Protein AF-V4BT16-F1 (afdb_monomer_lite)

Secondary structure (DSSP, 8-state):
--EEEEE--S---SEEEEEEEEEEEEEEE--S-EEEEEEEEEEEEEEEEEE--S-EEEEEEEEEEEEEEEEEE--S-EEEEEEEEEEEEEEEEEE--S-EEEEEEEEEEEEEEEEEE--S-B-SEEEEEEEEEEEEEEE--S-B-SEEEEEEEEEEEEEEE--S-BSSEEEEEEEEEEEEEEE----

Organism: Lottia gigantea (NCBI:txid225164)

pLDDT: mean 76.73, std 12.98, range [39.09, 95.25]

Sequence (187 aa):
CRYLYSVLPLPLFSIAVTSIRYCRYLYSVLPLPLFSIAVTSIRYCRYLYSVLPLPLFGIAVTSIQYCRYLYSVLPLPLFGIAVTSIQYCRYLYSVLPLPLFGIAVTSIRHCCYLYSPLPLPLFGIAVTSIRYCRYLYSVLPLPLFGIAVTSIQYCRYLYSVLPLPLFGIAVTSICHCCYFYSVLPLP

Radius of gyration: 16.34 Å; chains: 1; bounding box: 44×27×46 Å

Structure (mmCIF, N/CA/C/O backbone):
data_AF-V4BT16-F1
#
_entry.id   AF-V4BT16-F1
#
loop_
_atom_site.group_PDB
_atom_site.id
_atom_site.type_symbol
_atom_site.label_atom_id
_atom_site.label_alt_id
_atom_site.label_comp_id
_atom_site.label_asym_id
_atom_site.label_entity_id
_atom_site.label_seq_id
_atom_site.pdbx_PDB_ins_code
_atom_site.Cartn_x
_atom_site.Cartn_y
_atom_site.Cartn_z
_atom_site.occupancy
_atom_site.B_iso_or_equiv
_atom_site.auth_seq_id
_atom_site.auth_comp_id
_atom_site.auth_asym_id
_atom_site.auth_atom_id
_atom_site.pdbx_PDB_model_num
ATOM 1 N N . CYS A 1 1 ? -20.579 7.109 11.773 1.00 75.00 1 CYS A N 1
ATOM 2 C CA . CYS A 1 1 ? -20.175 8.024 12.864 1.00 75.00 1 CYS A CA 1
ATOM 3 C C . CYS A 1 1 ? -19.833 9.416 12.332 1.00 75.00 1 CYS A C 1
ATOM 5 O O . CYS A 1 1 ? -19.389 9.545 11.190 1.00 75.00 1 CYS A O 1
ATOM 7 N N . ARG A 1 2 ? -20.058 10.468 13.134 1.00 74.12 2 ARG A N 1
ATOM 8 C CA . ARG A 1 2 ? -19.717 11.851 12.749 1.00 74.12 2 ARG A CA 1
ATOM 9 C C . ARG A 1 2 ? -18.227 12.132 12.967 1.00 74.12 2 ARG A C 1
ATOM 11 O O . ARG A 1 2 ? -17.575 12.583 12.034 1.00 74.12 2 ARG A O 1
ATOM 18 N N . TYR A 1 3 ? -17.698 11.761 14.129 1.00 79.56 3 TYR A N 1
ATOM 19 C CA . TYR A 1 3 ? -16.276 11.816 14.465 1.00 79.56 3 TYR A CA 1
ATOM 20 C C . TYR A 1 3 ? -15.859 10.472 15.062 1.00 79.56 3 TYR A C 1
ATOM 22 O O . TYR A 1 3 ? -16.618 9.892 15.839 1.00 79.56 3 TYR A O 1
ATOM 30 N N . LEU A 1 4 ? -14.697 9.964 14.663 1.00 79.19 4 LEU A N 1
ATOM 31 C CA . LEU A 1 4 ? -14.051 8.807 15.270 1.00 79.19 4 LEU A CA 1
ATOM 32 C C . LEU A 1 4 ? -12.599 9.182 15.534 1.00 79.19 4 LEU A C 1
ATOM 34 O O . LEU A 1 4 ? -11.862 9.489 14.597 1.00 79.19 4 LEU A O 1
ATOM 38 N N . TYR A 1 5 ? -12.230 9.170 16.810 1.00 75.75 5 TYR A N 1
ATOM 39 C CA . TYR A 1 5 ? -10.863 9.345 17.268 1.00 75.75 5 TYR A CA 1
ATOM 40 C C . TYR A 1 5 ? -10.406 8.013 17.848 1.00 75.75 5 TYR A C 1
ATOM 42 O O . TYR A 1 5 ? -10.980 7.539 18.828 1.00 75.75 5 TYR A O 1
ATOM 50 N N . SER A 1 6 ? -9.431 7.378 17.207 1.00 68.25 6 SER A N 1
ATOM 51 C CA . SER A 1 6 ? -8.859 6.123 17.687 1.00 68.25 6 SER A CA 1
ATOM 52 C C . SER A 1 6 ? -7.397 6.340 18.038 1.00 68.25 6 SER A C 1
ATOM 54 O O . SER A 1 6 ? -6.595 6.665 17.158 1.00 68.25 6 SER A O 1
ATOM 56 N N . VAL A 1 7 ? -7.074 6.118 19.310 1.00 61.91 7 VAL A N 1
ATOM 57 C CA . VAL A 1 7 ? -5.708 6.007 19.818 1.00 61.91 7 VAL A CA 1
ATOM 58 C C . VAL A 1 7 ? -5.599 4.661 20.507 1.00 61.91 7 VAL A C 1
ATOM 60 O O . VAL A 1 7 ? -6.408 4.358 21.379 1.00 61.91 7 VAL A O 1
ATOM 63 N N . LEU A 1 8 ? -4.631 3.848 20.091 1.00 59.06 8 LEU A N 1
ATOM 64 C CA . LEU A 1 8 ? -4.374 2.537 20.683 1.00 59.06 8 LEU A CA 1
ATOM 65 C C . LEU A 1 8 ? -3.021 2.595 21.414 1.00 59.06 8 LEU A C 1
ATOM 67 O O . LEU A 1 8 ? -1.981 2.543 20.758 1.00 59.06 8 LEU A O 1
ATOM 71 N N . PRO A 1 9 ? -3.015 2.782 22.746 1.00 51.62 9 PRO A N 1
ATOM 72 C CA . PRO A 1 9 ? -1.818 3.174 23.482 1.00 51.62 9 PRO A CA 1
ATOM 73 C C . PRO A 1 9 ? -1.002 2.004 24.073 1.00 51.62 9 PRO A C 1
ATOM 75 O O . PRO A 1 9 ? -0.194 2.247 24.961 1.00 51.62 9 PRO A O 1
ATOM 78 N N . LEU A 1 10 ? -1.180 0.749 23.635 1.00 50.62 10 LEU A N 1
ATOM 79 C CA . LEU A 1 10 ? -0.445 -0.399 24.200 1.00 50.62 10 LEU A CA 1
ATOM 80 C C . LEU A 1 10 ? 0.407 -1.131 23.150 1.00 50.62 10 LEU A C 1
ATOM 82 O O . LEU A 1 10 ? -0.066 -1.309 22.022 1.00 50.62 10 LEU A O 1
ATOM 86 N N . PRO A 1 11 ? 1.632 -1.583 23.502 1.00 54.78 11 PRO A N 1
ATOM 87 C CA . PRO A 1 11 ? 2.419 -2.432 22.622 1.00 54.78 11 PRO A CA 1
ATOM 88 C C . PRO A 1 11 ? 1.681 -3.767 22.502 1.00 54.78 11 PRO A C 1
ATOM 90 O O . PRO A 1 11 ? 1.440 -4.457 23.492 1.00 54.78 11 PRO A O 1
ATOM 93 N N . LEU A 1 12 ? 1.254 -4.101 21.290 1.00 54.41 12 LEU A N 1
ATOM 94 C CA . LEU A 1 12 ? 0.426 -5.271 21.025 1.00 54.41 12 LEU A CA 1
ATOM 95 C C . LEU A 1 12 ? 1.217 -6.277 20.196 1.00 54.41 12 LEU A C 1
ATOM 97 O O . LEU A 1 12 ? 1.537 -6.014 19.040 1.00 54.41 12 LEU A O 1
ATOM 101 N N . PHE A 1 13 ? 1.453 -7.451 20.776 1.00 59.56 13 PHE A N 1
ATOM 102 C CA . PHE A 1 13 ? 1.783 -8.676 20.047 1.00 59.56 13 PHE A CA 1
ATOM 103 C C . PHE A 1 13 ? 0.473 -9.378 19.682 1.00 59.56 13 PHE A C 1
ATOM 105 O O . PHE A 1 13 ? 0.034 -10.292 20.375 1.00 59.56 13 PHE A O 1
ATOM 112 N N . SER A 1 14 ? -0.248 -8.874 18.678 1.00 63.38 14 SER A N 1
ATOM 113 C CA . SER A 1 14 ? -1.592 -9.391 18.371 1.00 63.38 14 SER A CA 1
ATOM 114 C C . SER A 1 14 ? -2.039 -9.103 16.939 1.00 63.38 14 SER A C 1
ATOM 116 O O . SER A 1 14 ? -1.339 -8.443 16.177 1.00 63.38 14 SER A O 1
ATOM 118 N N . ILE A 1 15 ? -3.222 -9.598 16.572 1.00 70.50 15 ILE A N 1
ATOM 119 C CA . ILE A 1 15 ? -3.900 -9.250 15.324 1.00 70.50 15 ILE A CA 1
ATOM 120 C C . ILE A 1 15 ? -4.989 -8.226 15.646 1.00 70.50 15 ILE A C 1
ATOM 122 O O . ILE A 1 15 ? -5.877 -8.497 16.453 1.00 70.50 15 ILE A O 1
ATOM 126 N N . ALA A 1 16 ? -4.952 -7.070 14.988 1.00 72.00 16 ALA A N 1
ATOM 127 C CA . ALA A 1 16 ? -5.972 -6.037 15.116 1.00 72.00 16 ALA A CA 1
ATOM 128 C C . ALA A 1 16 ? -6.757 -5.908 13.809 1.00 72.00 16 ALA A C 1
ATOM 130 O O . ALA A 1 16 ? -6.182 -5.643 12.755 1.00 72.00 16 ALA A O 1
ATOM 131 N N . VAL A 1 17 ? -8.083 -6.045 13.878 1.00 76.81 17 VAL A N 1
ATOM 132 C CA . VAL A 1 17 ? -8.972 -5.828 12.730 1.00 76.81 17 VAL A CA 1
ATOM 133 C C . VAL A 1 17 ? -9.923 -4.684 13.041 1.00 76.81 17 VAL A C 1
ATOM 135 O O . VAL A 1 17 ? -10.659 -4.716 14.023 1.00 76.81 17 VAL A O 1
ATOM 138 N N . THR A 1 18 ? -9.933 -3.670 12.181 1.00 80.00 18 THR A N 1
ATOM 139 C CA . THR A 1 18 ? -10.852 -2.534 12.272 1.00 80.00 18 THR A CA 1
ATOM 140 C C . THR A 1 18 ? -11.678 -2.433 10.997 1.00 80.00 18 THR A C 1
ATOM 142 O O . THR A 1 18 ? -11.159 -2.503 9.879 1.00 80.00 18 THR A O 1
ATOM 145 N N . SER A 1 19 ? -12.992 -2.282 11.155 1.00 84.62 19 SER A N 1
ATOM 146 C CA . SER A 1 19 ? -13.911 -2.089 10.036 1.00 84.62 19 SER A CA 1
ATOM 147 C C . SER A 1 19 ? -14.800 -0.876 10.274 1.00 84.62 19 SER A C 1
ATOM 149 O O . SER A 1 19 ? -15.427 -0.718 11.321 1.00 84.62 19 SER A O 1
ATOM 151 N N . ILE A 1 20 ? -14.819 0.031 9.301 1.00 84.25 20 ILE A N 1
ATOM 152 C CA . ILE A 1 20 ? -15.515 1.311 9.383 1.00 84.25 20 ILE A CA 1
ATOM 153 C C . ILE A 1 20 ? -16.373 1.465 8.134 1.00 84.25 20 ILE A C 1
ATOM 155 O O . ILE A 1 20 ? -15.884 1.675 7.023 1.00 84.25 20 ILE A O 1
ATOM 159 N N . ARG A 1 21 ? -17.693 1.383 8.308 1.00 86.00 21 ARG A N 1
ATOM 160 C CA . ARG A 1 21 ? -18.631 1.467 7.182 1.00 86.00 21 ARG A CA 1
ATOM 161 C C . ARG A 1 21 ? -18.856 2.908 6.713 1.00 86.00 21 ARG A C 1
ATOM 163 O O . ARG A 1 21 ? -18.792 3.175 5.520 1.00 86.00 21 ARG A O 1
ATOM 170 N N . TYR A 1 22 ? -19.104 3.835 7.638 1.00 86.81 22 TYR A N 1
ATOM 171 C CA . TYR A 1 22 ? -19.339 5.247 7.321 1.00 86.81 22 TYR A CA 1
ATOM 172 C C . TYR A 1 22 ? -18.775 6.155 8.411 1.00 86.81 22 TYR A C 1
ATOM 174 O O . TYR A 1 22 ? -19.263 6.133 9.546 1.00 86.81 22 TYR A O 1
ATOM 182 N N . CYS A 1 23 ? -17.825 7.017 8.056 1.00 83.06 23 CYS A N 1
ATOM 183 C CA . CYS A 1 23 ? -17.309 8.058 8.942 1.00 83.06 23 CYS A CA 1
ATOM 184 C C . CYS A 1 23 ? -17.195 9.404 8.227 1.00 83.06 23 CYS A C 1
ATOM 186 O O . CYS A 1 23 ? -16.753 9.504 7.084 1.00 83.06 23 CYS A O 1
ATOM 188 N N . ARG A 1 24 ? -17.610 10.482 8.896 1.00 82.75 24 ARG A N 1
ATOM 189 C CA . ARG A 1 24 ? -17.444 11.829 8.335 1.00 82.75 24 ARG A CA 1
ATOM 190 C C . ARG A 1 24 ? -16.029 12.347 8.597 1.00 82.75 24 ARG A C 1
ATOM 192 O O . ARG A 1 24 ? -15.393 12.818 7.661 1.00 82.75 24 ARG A O 1
ATOM 199 N N . TYR A 1 25 ? -15.540 12.187 9.821 1.00 84.56 25 TYR A N 1
ATOM 200 C CA . TYR A 1 25 ? -14.174 12.509 10.222 1.00 84.56 25 TYR A CA 1
ATOM 201 C C . TYR A 1 25 ? -13.580 11.324 10.975 1.00 84.56 25 TYR A C 1
ATOM 203 O O . TYR A 1 25 ? -14.150 10.878 11.972 1.00 84.56 25 TYR A O 1
ATOM 211 N N . LEU A 1 26 ? -12.464 10.810 10.477 1.00 82.62 26 LEU A N 1
ATOM 212 C CA . LEU A 1 26 ? -11.693 9.745 11.095 1.00 82.62 26 LEU A CA 1
ATOM 213 C C . LEU A 1 26 ? -10.295 10.284 11.352 1.00 82.62 26 LEU A C 1
ATOM 215 O O . LEU A 1 26 ? -9.607 10.686 10.413 1.00 82.62 26 LEU A O 1
ATOM 219 N N . TYR A 1 27 ? -9.909 10.286 12.619 1.00 81.06 27 TYR A N 1
ATOM 220 C CA . TYR A 1 27 ? -8.559 10.583 13.050 1.00 81.06 27 TYR A CA 1
ATOM 221 C C . TYR A 1 27 ? -7.997 9.345 13.743 1.00 81.06 27 TYR A C 1
ATOM 223 O O . TYR A 1 27 ? -8.513 8.914 14.778 1.00 81.06 27 TYR A O 1
ATOM 231 N N . SER A 1 28 ? -6.975 8.751 13.141 1.00 72.75 28 SER A N 1
ATOM 232 C CA . SER A 1 28 ? -6.308 7.572 13.682 1.00 72.75 28 SER A CA 1
ATOM 233 C C . SER A 1 28 ? -4.850 7.897 13.960 1.00 72.75 28 SER A C 1
ATOM 235 O O . SER A 1 28 ? -4.111 8.233 13.029 1.00 72.75 28 SER A O 1
ATOM 237 N N . VAL A 1 29 ? -4.451 7.762 15.224 1.00 67.00 29 VAL A N 1
ATOM 238 C CA . VAL A 1 29 ? -3.053 7.842 15.656 1.00 67.00 29 VAL A CA 1
ATOM 239 C C . VAL A 1 29 ? -2.698 6.554 16.374 1.00 67.00 29 VAL A C 1
ATOM 241 O O . VAL A 1 29 ? -3.418 6.130 17.276 1.00 67.00 29 VAL A O 1
ATOM 244 N N . LEU A 1 30 ? -1.594 5.930 15.972 1.00 59.84 30 LEU A N 1
ATOM 245 C CA . LEU A 1 30 ? -1.140 4.659 16.537 1.00 59.84 30 LEU A CA 1
ATOM 246 C C . LEU A 1 30 ? 0.238 4.833 17.198 1.00 59.84 30 LEU A C 1
ATOM 248 O O . LEU A 1 30 ? 1.257 4.706 16.526 1.00 59.84 30 LEU A O 1
ATOM 252 N N . PRO A 1 31 ? 0.282 5.211 18.486 1.00 51.06 31 PRO A N 1
ATOM 253 C CA . PRO A 1 31 ? 1.485 5.751 19.114 1.00 51.06 31 PRO A CA 1
ATOM 254 C C . PRO A 1 31 ? 2.510 4.735 19.637 1.00 51.06 31 PRO A C 1
ATOM 256 O O . PRO A 1 31 ? 3.439 5.164 20.310 1.00 51.06 31 PRO A O 1
ATOM 259 N N . LEU A 1 32 ? 2.386 3.425 19.394 1.00 53.53 32 LEU A N 1
ATOM 260 C CA . LEU A 1 32 ? 3.313 2.431 19.965 1.00 53.53 32 LEU A CA 1
ATOM 261 C C . LEU A 1 32 ? 3.907 1.472 18.927 1.00 53.53 32 LEU A C 1
ATOM 263 O O . LEU A 1 32 ? 3.249 1.197 17.921 1.00 53.53 32 LEU A O 1
ATOM 267 N N . PRO A 1 33 ? 5.138 0.959 19.166 1.00 55.97 33 PRO A N 1
ATOM 268 C CA . PRO A 1 33 ? 5.755 -0.010 18.274 1.00 55.97 33 PRO A CA 1
ATOM 269 C C . PRO A 1 33 ? 4.884 -1.264 18.224 1.00 55.97 33 PRO A C 1
ATOM 271 O O . PRO A 1 33 ? 4.473 -1.806 19.254 1.00 55.97 33 PRO A O 1
ATOM 274 N N . LEU A 1 34 ? 4.574 -1.700 17.010 1.00 56.59 34 LEU A N 1
ATOM 275 C CA . LEU A 1 34 ? 3.677 -2.820 16.762 1.00 56.59 34 LEU A CA 1
ATOM 276 C C . LEU A 1 34 ? 4.475 -4.003 16.241 1.00 56.59 34 LEU A C 1
ATOM 278 O O . LEU A 1 34 ? 5.043 -3.913 15.159 1.00 56.59 34 LEU A O 1
ATOM 282 N N . PHE A 1 35 ? 4.463 -5.101 16.997 1.00 63.16 35 PHE A N 1
ATOM 283 C CA . PHE A 1 35 ? 4.873 -6.427 16.540 1.00 63.16 35 PHE A CA 1
ATOM 284 C C . PHE A 1 35 ? 3.623 -7.230 16.170 1.00 63.16 35 PHE A C 1
ATOM 286 O O . PHE A 1 35 ? 3.153 -8.059 16.948 1.00 63.16 35 PHE A O 1
ATOM 293 N N . SER A 1 36 ? 2.985 -6.896 15.048 1.00 66.25 36 SER A N 1
ATOM 294 C CA . SER A 1 36 ? 1.578 -7.265 14.843 1.00 66.25 36 SER A CA 1
ATOM 295 C C . SER A 1 36 ? 1.129 -7.324 13.386 1.00 66.25 36 SER A C 1
ATOM 297 O O . SER A 1 36 ? 1.799 -6.845 12.467 1.00 66.25 36 SER A O 1
ATOM 299 N N . ILE A 1 37 ? -0.062 -7.895 13.194 1.00 72.38 37 ILE A N 1
ATOM 300 C CA . ILE A 1 37 ? -0.823 -7.785 11.950 1.00 72.38 37 ILE A CA 1
ATOM 301 C C . ILE A 1 37 ? -1.981 -6.819 12.193 1.00 72.38 37 ILE A C 1
ATOM 303 O O . ILE A 1 37 ? -2.836 -7.065 13.044 1.00 72.38 37 ILE A O 1
ATOM 307 N N . ALA A 1 38 ? -2.039 -5.737 11.426 1.00 74.88 38 ALA A N 1
ATOM 308 C CA . ALA A 1 38 ? -3.124 -4.768 11.472 1.00 74.88 38 ALA A CA 1
ATOM 309 C C . ALA A 1 38 ? -3.884 -4.766 10.146 1.00 74.88 38 ALA A C 1
ATOM 311 O O . ALA A 1 38 ? -3.3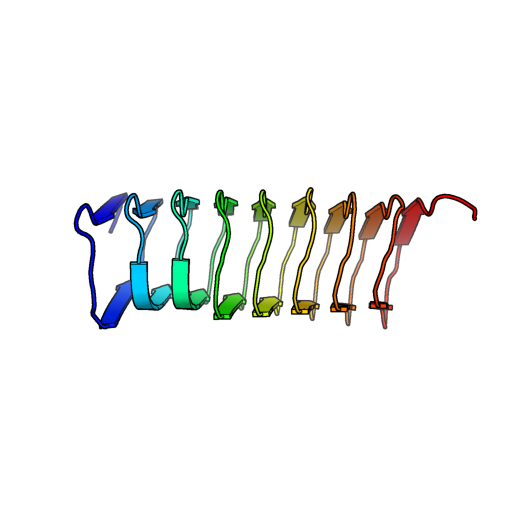07 -4.517 9.089 1.00 74.88 38 ALA A O 1
ATOM 312 N N . VAL A 1 39 ? -5.194 -4.994 10.200 1.00 79.12 39 VAL A N 1
ATOM 313 C CA . VAL A 1 39 ? -6.086 -4.899 9.043 1.00 79.12 39 VAL A CA 1
ATOM 314 C C . VAL A 1 39 ? -7.100 -3.793 9.289 1.00 79.12 39 VAL A C 1
ATOM 316 O O . VAL A 1 39 ? -7.873 -3.834 10.247 1.00 79.12 39 VAL A O 1
ATOM 319 N N . THR A 1 40 ? -7.121 -2.797 8.411 1.00 82.31 40 THR A N 1
ATOM 320 C CA . THR A 1 40 ? -8.103 -1.714 8.445 1.00 82.31 40 THR A CA 1
ATOM 321 C C . THR A 1 40 ? -8.916 -1.701 7.156 1.00 82.31 40 THR A C 1
ATOM 323 O O . THR A 1 40 ? -8.389 -1.779 6.042 1.00 82.31 40 THR A O 1
ATOM 326 N N . SER A 1 41 ? -10.235 -1.638 7.303 1.00 85.12 41 SER A N 1
ATOM 327 C CA . SER A 1 41 ? -11.168 -1.557 6.182 1.00 85.12 41 SER A CA 1
ATOM 328 C C . SER A 1 41 ? -12.120 -0.387 6.370 1.00 85.12 41 SER A C 1
ATOM 330 O O . SER A 1 41 ? -12.790 -0.253 7.394 1.00 85.12 41 SER A O 1
ATOM 332 N N . ILE A 1 42 ? -12.162 0.498 5.381 1.00 87.62 42 ILE A N 1
ATOM 333 C CA . ILE A 1 42 ? -12.935 1.735 5.416 1.00 87.62 42 ILE A CA 1
ATOM 334 C C . ILE A 1 42 ? -13.757 1.811 4.140 1.00 87.62 42 ILE A C 1
ATOM 336 O O . ILE A 1 42 ? -13.226 1.952 3.039 1.00 87.62 42 ILE A O 1
ATOM 340 N N . ARG A 1 43 ? -15.080 1.745 4.272 1.00 89.88 43 ARG A N 1
ATOM 341 C CA . ARG A 1 43 ? -15.969 1.778 3.110 1.00 89.88 43 ARG A CA 1
ATOM 342 C C . ARG A 1 43 ? -16.214 3.209 2.634 1.00 89.88 43 ARG A C 1
ATOM 344 O O . ARG A 1 43 ? -15.991 3.518 1.470 1.00 89.88 43 ARG A O 1
ATOM 351 N N . TYR A 1 44 ? -16.621 4.099 3.533 1.00 87.50 44 TYR A N 1
ATOM 352 C CA . TYR A 1 44 ? -16.861 5.502 3.202 1.00 87.50 44 TYR A CA 1
ATOM 353 C C . TYR A 1 44 ? -16.306 6.425 4.279 1.00 87.50 44 TYR A C 1
ATOM 355 O O . TYR A 1 44 ? -16.781 6.417 5.418 1.00 87.50 44 TYR A O 1
ATOM 363 N N . CYS A 1 45 ? -15.364 7.280 3.887 1.00 87.50 45 CYS A N 1
ATOM 364 C CA . CYS A 1 45 ? -14.838 8.348 4.724 1.00 87.50 45 CYS A CA 1
ATOM 365 C C . CYS A 1 45 ? -14.856 9.691 3.993 1.00 87.50 45 CYS A C 1
ATOM 367 O O . CYS A 1 45 ? -14.431 9.810 2.844 1.00 87.50 45 CYS A O 1
ATOM 369 N N . ARG A 1 46 ? -15.346 10.751 4.644 1.00 87.88 46 ARG A N 1
ATOM 370 C CA . ARG A 1 46 ? -15.255 12.094 4.044 1.00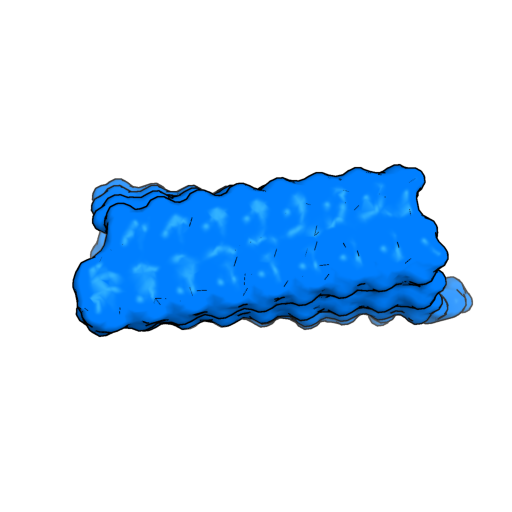 87.88 46 ARG A CA 1
ATOM 371 C C . ARG A 1 46 ? -13.882 12.715 4.298 1.00 87.88 46 ARG A C 1
ATOM 373 O O . ARG A 1 46 ? -13.274 13.202 3.349 1.00 87.88 46 ARG A O 1
ATOM 380 N N . TYR A 1 47 ? -13.407 12.669 5.535 1.00 88.12 47 TYR A N 1
ATOM 381 C CA . TYR A 1 47 ? -12.075 13.116 5.925 1.00 88.12 47 TYR A CA 1
ATOM 382 C C . TYR A 1 47 ? -11.406 12.013 6.731 1.00 88.12 47 TYR A C 1
ATOM 384 O O . TYR A 1 47 ? -11.935 11.596 7.763 1.00 88.12 47 TYR A O 1
ATOM 392 N N . LEU A 1 48 ? -10.269 11.543 6.239 1.00 85.94 48 LEU A N 1
ATOM 393 C CA . LEU A 1 48 ? -9.426 10.568 6.905 1.00 85.94 48 LEU A CA 1
ATOM 394 C C . LEU A 1 48 ? -8.068 11.216 7.131 1.00 85.94 48 LEU A C 1
ATOM 396 O O . LEU A 1 48 ? -7.408 11.619 6.173 1.00 85.94 48 LEU A O 1
ATOM 400 N N . TYR A 1 49 ? -7.686 11.306 8.396 1.00 84.81 49 TYR A N 1
ATOM 401 C CA . TYR A 1 49 ? -6.358 11.702 8.819 1.00 84.81 49 TYR A CA 1
ATOM 402 C C . TYR A 1 49 ? -5.724 10.534 9.566 1.00 84.81 49 TYR A C 1
ATOM 404 O O . TYR A 1 49 ? -6.203 10.133 10.629 1.00 84.81 49 TYR A O 1
ATOM 412 N N . SER A 1 50 ? -4.677 9.963 8.984 1.00 76.75 50 SER A N 1
ATOM 413 C CA . SER A 1 50 ? -3.959 8.836 9.567 1.00 76.75 50 SER A CA 1
ATOM 414 C C . SER A 1 50 ? -2.508 9.214 9.800 1.00 76.75 50 SER A C 1
ATOM 416 O O . SER A 1 50 ? -1.809 9.558 8.842 1.00 76.75 50 SER A O 1
ATOM 418 N N . VAL A 1 51 ? -2.062 9.104 11.050 1.00 70.50 51 VAL A N 1
ATOM 419 C CA . VAL A 1 51 ? -0.646 9.196 11.415 1.00 70.50 51 VAL A CA 1
ATOM 420 C C . VAL A 1 51 ? -0.241 7.902 12.089 1.00 70.50 51 VAL A C 1
ATOM 422 O O . VAL A 1 51 ? -0.888 7.469 13.044 1.00 70.50 51 VAL A O 1
ATOM 425 N N . LEU A 1 52 ? 0.837 7.297 11.606 1.00 62.34 52 LEU A N 1
ATOM 426 C CA . LEU A 1 52 ? 1.421 6.102 12.207 1.00 62.34 52 LEU A CA 1
ATOM 427 C C . LEU A 1 52 ? 2.791 6.434 12.820 1.00 62.34 52 LEU A C 1
ATOM 429 O O . LEU A 1 52 ? 3.791 6.201 12.162 1.00 62.34 52 LEU A O 1
ATOM 433 N N . PRO A 1 53 ? 2.852 7.042 14.014 1.00 50.69 53 PRO A N 1
ATOM 434 C CA . PRO A 1 53 ? 4.061 7.701 14.510 1.00 50.69 53 PRO A CA 1
ATOM 435 C C . PRO A 1 53 ? 5.178 6.807 15.068 1.00 50.69 53 PRO A C 1
ATOM 437 O O . PRO A 1 53 ? 6.145 7.366 15.571 1.00 50.69 53 PRO A O 1
ATOM 440 N N . LEU A 1 54 ? 5.095 5.473 15.032 1.00 54.94 54 LEU A N 1
ATOM 441 C CA . LEU A 1 54 ? 6.126 4.600 15.617 1.00 54.94 54 LEU A CA 1
ATOM 442 C C . LEU A 1 54 ? 6.457 3.382 14.740 1.00 54.94 54 LEU A C 1
ATOM 444 O O . LEU A 1 54 ? 5.637 3.007 13.898 1.00 54.94 54 LEU A O 1
ATOM 448 N N . PRO A 1 55 ? 7.657 2.773 14.904 1.00 59.03 55 PRO A N 1
ATOM 449 C CA . PRO A 1 55 ? 8.129 1.728 14.008 1.00 59.03 55 PRO A CA 1
ATOM 450 C C . PRO A 1 55 ? 7.188 0.527 14.019 1.00 59.03 55 PRO A C 1
ATOM 452 O O . PRO A 1 55 ? 6.851 -0.024 15.071 1.00 59.03 55 PRO A O 1
ATOM 455 N N . LEU A 1 56 ? 6.770 0.126 12.824 1.00 60.16 56 LEU A N 1
ATOM 456 C CA . LEU A 1 56 ? 5.954 -1.059 12.624 1.00 60.16 56 LEU A CA 1
ATOM 457 C C . LEU A 1 56 ? 6.871 -2.228 12.280 1.00 60.16 56 LEU A C 1
ATOM 459 O O . LEU A 1 56 ? 7.541 -2.195 11.251 1.00 60.16 56 LEU A O 1
ATOM 463 N N . PHE A 1 57 ? 6.861 -3.252 13.127 1.00 68.94 57 PHE A N 1
ATOM 464 C CA . PHE A 1 57 ? 7.487 -4.547 12.896 1.00 68.94 57 PHE A CA 1
ATOM 465 C C . PHE A 1 57 ? 6.397 -5.577 12.580 1.00 68.94 57 PHE A C 1
ATOM 467 O O . PHE A 1 57 ? 5.863 -6.229 13.471 1.00 68.94 57 PHE A O 1
ATOM 474 N N . GLY A 1 58 ? 5.997 -5.718 11.318 1.00 73.69 58 GLY A N 1
ATOM 475 C CA . GLY A 1 58 ? 4.888 -6.619 10.993 1.00 73.69 58 GLY A CA 1
ATOM 476 C C . GLY A 1 58 ? 4.177 -6.312 9.687 1.00 73.69 58 GLY A C 1
ATOM 477 O O . GLY A 1 58 ? 4.789 -5.844 8.728 1.00 73.69 58 GLY A O 1
ATOM 478 N N . ILE A 1 59 ? 2.877 -6.611 9.639 1.00 77.56 59 ILE A N 1
ATOM 479 C CA . ILE A 1 59 ? 2.067 -6.477 8.424 1.00 77.56 59 ILE A CA 1
ATOM 480 C C . ILE A 1 59 ? 0.927 -5.495 8.672 1.00 77.56 59 ILE A C 1
ATOM 482 O O . ILE A 1 59 ? 0.076 -5.719 9.529 1.00 77.56 59 ILE A O 1
ATOM 486 N N . ALA A 1 60 ? 0.862 -4.435 7.874 1.00 76.81 60 ALA A N 1
ATOM 487 C CA . ALA A 1 60 ? -0.263 -3.512 7.852 1.00 76.81 60 ALA A CA 1
ATOM 488 C C . ALA A 1 60 ? -0.995 -3.612 6.515 1.00 76.81 60 ALA A C 1
ATOM 490 O O . ALA A 1 60 ? -0.415 -3.369 5.459 1.00 76.81 60 ALA A O 1
ATOM 491 N N . VAL A 1 61 ? -2.287 -3.919 6.555 1.00 81.62 61 VAL A N 1
ATOM 492 C CA . VAL A 1 61 ? -3.165 -3.906 5.385 1.00 81.62 61 VAL A CA 1
ATOM 493 C C . VAL A 1 61 ? -4.238 -2.855 5.596 1.00 81.62 61 VAL A C 1
ATOM 495 O O . VAL A 1 61 ? -5.011 -2.914 6.550 1.00 81.62 61 VAL A O 1
ATOM 498 N N . THR A 1 62 ? -4.311 -1.893 4.687 1.00 84.00 62 THR A N 1
ATOM 499 C CA . THR A 1 62 ? -5.338 -0.852 4.697 1.00 84.00 62 THR A CA 1
ATOM 500 C C . THR A 1 62 ? -6.120 -0.888 3.390 1.00 84.00 62 THR A C 1
ATOM 502 O O . THR A 1 62 ? -5.558 -0.928 2.291 1.00 84.00 62 THR A O 1
ATOM 505 N N . SER A 1 63 ? -7.443 -0.911 3.504 1.00 88.12 63 SER A N 1
ATOM 506 C CA . SER A 1 63 ? -8.357 -0.913 2.364 1.00 88.12 63 SER A CA 1
ATOM 507 C C . SER A 1 63 ? -9.378 0.202 2.506 1.00 88.12 63 SER A C 1
ATOM 509 O O . SER A 1 63 ? -10.084 0.309 3.508 1.00 88.12 63 SER A O 1
ATOM 511 N N . ILE A 1 64 ? -9.438 1.064 1.497 1.00 90.69 64 ILE A N 1
ATOM 512 C CA . ILE A 1 64 ? -10.297 2.242 1.473 1.00 90.69 64 ILE A CA 1
ATOM 513 C C . ILE A 1 64 ? -11.105 2.217 0.181 1.00 90.69 64 ILE A C 1
ATOM 515 O O . ILE A 1 64 ? -10.561 2.344 -0.917 1.00 90.69 64 ILE A O 1
ATOM 519 N N . GLN A 1 65 ? -12.423 2.082 0.299 1.00 93.12 65 GLN A N 1
ATOM 520 C CA . GLN A 1 65 ? -13.290 2.045 -0.873 1.00 93.12 65 GLN A CA 1
ATOM 521 C C . GLN A 1 65 ? -13.551 3.460 -1.409 1.00 93.12 65 GLN A C 1
ATOM 523 O O . GLN A 1 65 ? -13.284 3.746 -2.575 1.00 93.12 65 GLN A O 1
ATOM 528 N N . TYR A 1 66 ? -14.024 4.367 -0.554 1.00 91.62 66 TYR A N 1
ATOM 529 C CA . TYR A 1 66 ? -14.317 5.746 -0.929 1.00 91.62 66 TYR A CA 1
ATOM 530 C C . TYR A 1 66 ? -13.815 6.728 0.124 1.00 91.62 66 TYR A C 1
ATOM 532 O O . TYR A 1 66 ? -14.301 6.743 1.258 1.00 91.62 66 TYR A O 1
ATOM 540 N N . CYS A 1 67 ? -12.908 7.612 -0.287 1.00 90.38 67 CYS A N 1
ATOM 541 C CA . CYS A 1 67 ? -12.428 8.723 0.522 1.00 90.38 67 CYS A CA 1
ATOM 542 C C . CYS A 1 67 ? -12.519 10.049 -0.237 1.00 90.38 67 CYS A C 1
ATOM 544 O O . CYS A 1 67 ? -12.073 10.170 -1.377 1.00 90.38 67 CYS A O 1
ATOM 546 N N . ARG A 1 68 ? -13.086 11.094 0.378 1.00 90.94 68 ARG A N 1
ATOM 547 C CA . ARG A 1 68 ? -13.076 12.422 -0.263 1.00 90.94 68 ARG A CA 1
ATOM 548 C C . ARG A 1 68 ? -11.745 13.136 -0.031 1.00 90.94 68 ARG A C 1
ATOM 550 O O . ARG A 1 68 ? -11.164 13.633 -0.990 1.00 90.94 68 ARG A O 1
ATOM 557 N N . TYR A 1 69 ? -11.274 13.162 1.208 1.00 91.25 69 TYR A N 1
ATOM 558 C CA . TYR A 1 69 ? -9.981 13.721 1.585 1.00 91.25 69 TYR A CA 1
ATOM 559 C C . TYR A 1 69 ? -9.245 12.704 2.443 1.00 91.25 69 TYR A C 1
ATOM 561 O O . TYR A 1 69 ? -9.736 12.326 3.509 1.00 91.25 69 TYR A O 1
ATOM 569 N N . LEU A 1 70 ? -8.096 12.260 1.956 1.00 88.25 70 LEU A N 1
ATOM 570 C CA . LEU A 1 70 ? -7.202 11.355 2.654 1.00 88.25 70 LEU A CA 1
ATOM 571 C C . LEU A 1 70 ? -5.882 12.082 2.858 1.00 88.25 70 LEU A C 1
ATOM 573 O O . LEU A 1 70 ? -5.220 12.455 1.889 1.00 88.25 70 LEU A O 1
ATOM 577 N N . TYR A 1 71 ? -5.534 12.281 4.120 1.00 86.56 71 TYR A N 1
ATOM 578 C CA . TYR A 1 71 ? -4.227 12.746 4.536 1.00 86.56 71 TYR A CA 1
ATOM 579 C C . TYR A 1 71 ? -3.559 11.625 5.323 1.00 86.56 71 TYR A C 1
ATOM 581 O O . TYR A 1 71 ? -4.007 11.268 6.415 1.00 86.56 71 TYR A O 1
ATOM 589 N N . SER A 1 72 ? -2.519 11.045 4.742 1.00 79.69 72 SER A N 1
ATOM 590 C CA . SER A 1 72 ? -1.747 9.985 5.375 1.00 79.69 72 SER A CA 1
ATOM 591 C C . SER A 1 72 ? -0.320 10.453 5.575 1.00 79.69 72 SER A C 1
ATOM 593 O O . SER A 1 72 ? 0.358 10.799 4.605 1.00 79.69 72 SER A O 1
ATOM 595 N N . VAL A 1 73 ? 0.132 10.417 6.821 1.00 72.56 73 VAL A N 1
ATOM 596 C CA . VAL A 1 73 ? 1.541 10.571 7.172 1.00 72.56 73 VAL A CA 1
ATOM 597 C C . VAL A 1 73 ? 1.966 9.275 7.821 1.00 72.56 73 VAL A C 1
ATOM 599 O O . VAL A 1 73 ? 1.316 8.803 8.755 1.00 72.56 73 VAL A O 1
ATOM 602 N N . LEU A 1 74 ? 3.057 8.699 7.340 1.00 63.62 74 LEU A N 1
ATOM 603 C CA . LEU A 1 74 ? 3.641 7.503 7.935 1.00 63.62 74 LEU A CA 1
ATOM 604 C C . LEU A 1 74 ? 5.016 7.846 8.524 1.00 63.62 74 LEU A C 1
ATOM 606 O O . LEU A 1 74 ? 6.018 7.530 7.895 1.00 63.62 74 LEU A O 1
ATOM 610 N N . PRO A 1 75 ? 5.097 8.582 9.648 1.00 51.31 75 PRO A N 1
ATOM 611 C CA . PRO A 1 75 ? 6.382 8.949 10.210 1.00 51.31 75 PRO A CA 1
ATOM 612 C C . PRO A 1 75 ? 6.918 7.787 11.040 1.00 51.31 75 PRO A C 1
ATOM 614 O O . PRO A 1 75 ? 6.288 7.456 12.032 1.00 51.31 75 PRO A O 1
ATOM 617 N N . LEU A 1 76 ? 8.092 7.265 10.664 1.00 56.28 76 LEU A N 1
ATOM 618 C CA . LEU A 1 76 ? 8.969 6.300 11.370 1.00 56.28 76 LEU A CA 1
ATOM 619 C C . LEU A 1 76 ? 9.160 4.953 10.648 1.00 56.28 76 LEU A C 1
ATOM 621 O O . LEU A 1 76 ? 8.296 4.535 9.879 1.00 56.28 76 LEU A O 1
ATOM 625 N N . PRO A 1 77 ? 10.332 4.299 10.830 1.00 60.59 77 PRO A N 1
ATOM 626 C 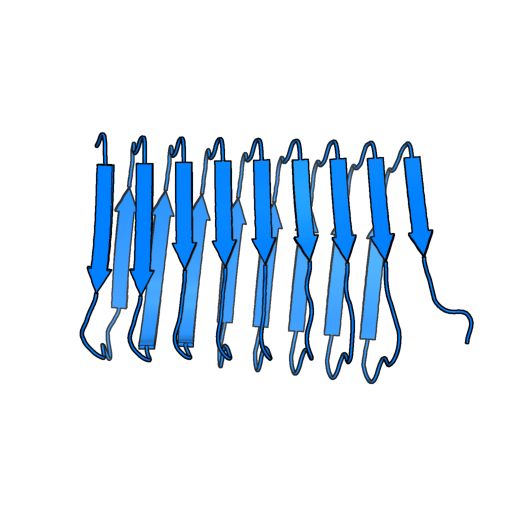CA . PRO A 1 77 ? 10.759 3.215 9.956 1.00 60.59 77 PRO A CA 1
ATOM 627 C C . PRO A 1 77 ? 9.812 2.023 10.002 1.00 60.59 77 PRO A C 1
ATOM 629 O O . PRO A 1 77 ? 9.481 1.500 11.068 1.00 60.59 77 PRO A O 1
ATOM 632 N N . LEU A 1 78 ? 9.401 1.581 8.819 1.00 61.59 78 LEU A N 1
ATOM 633 C CA . LEU A 1 78 ? 8.642 0.354 8.652 1.00 61.59 78 LEU A CA 1
ATOM 634 C C . LEU A 1 78 ? 9.615 -0.802 8.444 1.00 61.59 78 LEU A C 1
ATOM 636 O O . LEU A 1 78 ? 10.353 -0.811 7.461 1.00 61.59 78 LEU A O 1
ATOM 640 N N . PHE A 1 79 ? 9.568 -1.776 9.344 1.00 71.56 79 PHE A N 1
ATOM 641 C CA . PHE A 1 79 ? 10.262 -3.052 9.248 1.00 71.56 79 PHE A CA 1
ATOM 642 C C . PHE A 1 79 ? 9.237 -4.158 8.978 1.00 71.56 79 PHE A C 1
ATOM 644 O O . PHE A 1 79 ? 8.702 -4.776 9.895 1.00 71.56 79 PHE A O 1
ATOM 651 N N . GLY A 1 80 ? 8.895 -4.396 7.714 1.00 75.50 80 GLY A N 1
ATOM 652 C CA . GLY A 1 80 ? 7.857 -5.374 7.381 1.00 75.50 80 GLY A CA 1
ATOM 653 C C . GLY A 1 80 ? 7.117 -5.077 6.088 1.00 75.50 80 GLY A C 1
ATOM 654 O O . GLY A 1 80 ? 7.717 -4.625 5.115 1.00 75.50 80 GLY A O 1
ATOM 655 N N . ILE A 1 81 ? 5.814 -5.357 6.062 1.00 79.00 81 ILE A N 1
ATOM 656 C CA . ILE A 1 81 ? 4.986 -5.235 4.859 1.00 79.00 81 ILE A CA 1
ATOM 657 C C . ILE A 1 81 ? 3.846 -4.249 5.109 1.00 79.00 81 ILE A C 1
ATOM 659 O O . ILE A 1 81 ? 3.008 -4.460 5.983 1.00 79.00 81 ILE A O 1
ATOM 663 N N . ALA A 1 82 ? 3.761 -3.204 4.293 1.00 77.94 82 ALA A N 1
ATOM 664 C CA . ALA A 1 82 ? 2.589 -2.343 4.211 1.00 77.94 82 ALA A CA 1
ATOM 665 C C . ALA A 1 82 ? 1.890 -2.526 2.868 1.00 77.94 82 ALA A C 1
ATOM 667 O O . ALA A 1 82 ? 2.488 -2.337 1.812 1.00 77.94 82 ALA A O 1
ATOM 668 N N . VAL A 1 83 ? 0.596 -2.823 2.909 1.00 83.44 83 VAL A N 1
ATOM 669 C CA . VAL A 1 83 ? -0.271 -2.849 1.735 1.00 83.44 83 VAL A CA 1
ATOM 670 C C . VAL A 1 83 ? -1.369 -1.817 1.919 1.00 83.44 83 VAL A C 1
ATOM 672 O O . VAL A 1 83 ? -2.143 -1.861 2.876 1.00 83.44 83 VAL A O 1
ATOM 675 N N . THR A 1 84 ? -1.462 -0.884 0.981 1.00 85.75 84 THR A N 1
ATOM 676 C CA . THR A 1 84 ? -2.545 0.097 0.926 1.00 85.75 84 THR A CA 1
ATOM 677 C C . THR A 1 84 ? -3.300 -0.048 -0.387 1.00 85.75 84 THR A C 1
ATOM 679 O O . THR A 1 84 ? -2.720 -0.111 -1.474 1.00 85.75 84 THR A O 1
ATOM 682 N N . SER A 1 85 ? -4.621 -0.140 -0.286 1.00 90.38 85 SER A N 1
ATOM 683 C CA . SER A 1 85 ? -5.516 -0.238 -1.435 1.00 90.38 85 SER A CA 1
ATOM 684 C C . SER A 1 85 ? -6.595 0.827 -1.343 1.00 90.38 85 SER A C 1
ATOM 686 O O . SER A 1 85 ? -7.295 0.956 -0.338 1.00 90.38 85 SER A O 1
ATOM 688 N N . ILE A 1 86 ? -6.707 1.626 -2.398 1.00 92.81 86 ILE A N 1
ATOM 689 C CA . ILE A 1 86 ? -7.620 2.760 -2.475 1.00 92.81 86 ILE A CA 1
ATOM 690 C C . ILE A 1 86 ? -8.400 2.650 -3.780 1.00 92.81 86 ILE A C 1
ATOM 692 O O . ILE A 1 86 ? -7.843 2.776 -4.873 1.00 92.81 86 ILE A O 1
ATOM 696 N N . GLN A 1 87 ? -9.711 2.434 -3.688 1.00 94.94 87 GLN A N 1
ATOM 697 C CA . GLN A 1 87 ? -10.539 2.317 -4.887 1.00 94.94 87 GLN A CA 1
ATOM 698 C C . GLN A 1 87 ? -10.881 3.698 -5.464 1.00 94.94 87 GLN A C 1
ATOM 700 O O . GLN A 1 87 ? -10.672 3.933 -6.654 1.00 94.94 87 GLN A O 1
ATOM 705 N N . TYR A 1 88 ? -11.366 4.620 -4.632 1.00 93.56 88 TYR A N 1
ATOM 706 C CA . TYR A 1 88 ? -11.705 5.978 -5.046 1.00 93.56 88 TYR A CA 1
ATOM 707 C C . TYR A 1 88 ? -11.263 7.005 -4.006 1.00 93.56 88 TYR A C 1
ATOM 709 O O . TYR A 1 88 ?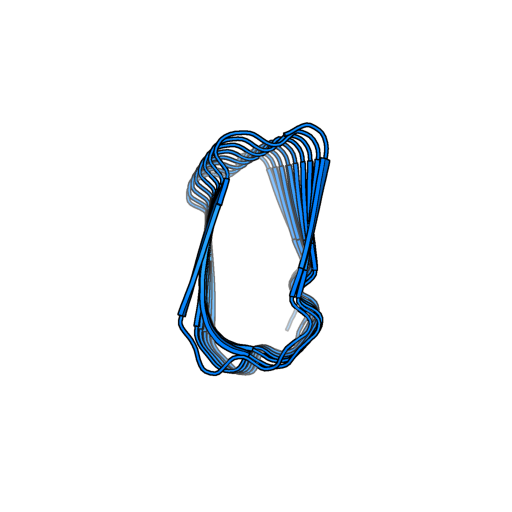 -11.770 7.025 -2.883 1.00 93.56 88 TYR A O 1
ATOM 717 N N . CYS A 1 89 ? -10.388 7.919 -4.422 1.00 92.69 89 CYS A N 1
ATOM 718 C CA . CYS A 1 89 ? -10.017 9.101 -3.654 1.00 92.69 89 CYS A CA 1
ATOM 719 C C . CYS A 1 89 ? -10.229 10.380 -4.465 1.00 92.69 89 CYS A C 1
ATOM 721 O O . CYS A 1 89 ? -9.869 10.452 -5.636 1.00 92.69 89 CYS A O 1
ATOM 723 N N . ARG A 1 90 ? -10.798 11.432 -3.869 1.00 92.69 90 ARG A N 1
ATOM 724 C CA . ARG A 1 90 ? -10.851 12.734 -4.562 1.00 92.69 90 ARG A CA 1
ATOM 725 C C . ARG A 1 90 ? -9.560 13.522 -4.349 1.00 92.69 90 ARG A C 1
ATOM 727 O O . ARG A 1 90 ? -8.981 13.990 -5.323 1.00 92.69 90 ARG A O 1
ATOM 734 N N . TYR A 1 91 ? -9.117 13.643 -3.106 1.00 92.81 91 TYR A N 1
ATOM 735 C CA . TYR A 1 91 ? -7.853 14.276 -2.748 1.00 92.81 91 TYR A CA 1
ATOM 736 C C . TYR A 1 91 ? -7.070 13.330 -1.855 1.00 92.81 91 TYR A C 1
ATOM 738 O O . TYR A 1 91 ? -7.558 12.940 -0.791 1.00 92.81 91 TYR A O 1
ATOM 746 N N . LEU A 1 92 ? -5.881 12.961 -2.308 1.00 90.19 92 LEU A N 1
ATOM 747 C CA . LEU A 1 92 ? -4.952 12.112 -1.587 1.00 90.19 92 LEU A CA 1
ATOM 748 C C . LEU A 1 92 ? -3.657 12.889 -1.406 1.00 90.19 92 LEU A C 1
ATOM 750 O O . LEU A 1 92 ? -2.979 13.220 -2.378 1.00 90.19 92 LEU A O 1
ATOM 754 N N . TYR A 1 93 ? -3.343 13.171 -0.150 1.00 88.31 93 TYR A N 1
ATOM 755 C CA . TYR A 1 93 ? -2.058 13.696 0.262 1.00 88.31 93 TYR A CA 1
ATOM 756 C C . TYR A 1 93 ? -1.360 12.625 1.089 1.00 88.31 93 TYR A C 1
ATOM 758 O O . TYR A 1 93 ? -1.805 12.293 2.190 1.00 88.31 93 TYR A O 1
ATOM 766 N N . SER A 1 94 ? -0.298 12.055 0.535 1.00 81.50 94 SER A N 1
ATOM 767 C CA . SER A 1 94 ? 0.468 11.002 1.191 1.00 81.50 94 SER A CA 1
ATOM 768 C C . SER A 1 94 ? 1.899 11.459 1.372 1.00 81.50 94 SER A C 1
ATOM 770 O O . SER A 1 94 ? 2.632 11.568 0.393 1.00 81.50 94 SER A O 1
ATOM 772 N N . VAL A 1 95 ? 2.298 11.681 2.618 1.00 74.19 95 VAL A N 1
ATOM 773 C CA . VAL A 1 95 ? 3.708 11.847 2.963 1.00 74.19 95 VAL A CA 1
ATOM 774 C C . VAL A 1 95 ? 4.180 10.530 3.531 1.00 74.19 95 VAL A C 1
ATOM 776 O O . VAL A 1 95 ? 3.587 10.010 4.481 1.00 74.19 95 VAL A O 1
ATOM 779 N N . LEU A 1 96 ? 5.269 10.020 2.978 1.00 64.56 96 LEU A N 1
ATOM 780 C CA . LEU A 1 96 ? 5.953 8.858 3.521 1.00 64.56 96 LEU A CA 1
ATOM 781 C C . LEU A 1 96 ? 7.327 9.298 4.040 1.00 64.56 96 LEU A C 1
ATOM 783 O O . LEU A 1 96 ? 8.316 9.128 3.337 1.00 64.56 96 LEU A O 1
ATOM 787 N N . PRO A 1 97 ? 7.406 9.969 5.203 1.00 51.62 97 PRO A N 1
ATOM 788 C CA . PRO A 1 97 ? 8.687 10.380 5.741 1.00 51.62 97 PRO A CA 1
ATOM 789 C C . PRO A 1 97 ? 9.284 9.220 6.555 1.00 51.62 97 PRO A C 1
ATOM 791 O O . PRO A 1 97 ? 8.644 8.789 7.505 1.00 51.62 97 PRO A O 1
ATOM 794 N N . LEU A 1 98 ? 10.523 8.811 6.242 1.00 55.66 98 LEU A N 1
ATOM 795 C CA . LEU A 1 98 ? 11.449 7.933 7.007 1.00 55.66 98 LEU A CA 1
ATOM 796 C C . LEU A 1 98 ? 11.676 6.519 6.427 1.00 55.66 98 LEU A C 1
ATOM 798 O O . LEU A 1 98 ? 10.821 6.005 5.708 1.00 55.66 98 LEU A O 1
ATOM 802 N N . PRO A 1 99 ? 12.858 5.904 6.686 1.00 60.34 99 PRO A N 1
ATOM 803 C CA . PRO A 1 99 ? 13.342 4.784 5.888 1.00 60.34 99 PRO A CA 1
ATOM 804 C C . PRO A 1 99 ? 12.456 3.547 5.966 1.00 60.34 99 PRO A C 1
ATOM 806 O O . PRO A 1 99 ? 12.136 3.047 7.044 1.00 60.34 99 PRO A O 1
ATOM 809 N N . LEU A 1 100 ? 12.103 3.030 4.794 1.00 62.69 100 LEU A N 1
ATOM 810 C CA . LEU A 1 100 ? 11.415 1.757 4.656 1.00 62.69 100 LEU A CA 1
ATOM 811 C C . LEU A 1 100 ? 12.447 0.632 4.604 1.00 62.69 100 LEU A C 1
ATOM 813 O O . LEU A 1 100 ? 13.230 0.574 3.660 1.00 62.69 100 LEU A O 1
ATOM 817 N N . PHE A 1 101 ? 12.397 -0.267 5.581 1.00 71.56 101 PHE A N 1
ATOM 818 C CA . PHE A 1 101 ? 13.149 -1.517 5.630 1.00 71.56 101 PHE A CA 1
ATOM 819 C C . PHE A 1 101 ? 12.191 -2.692 5.413 1.00 71.56 101 PHE A C 1
ATOM 821 O O . PHE A 1 101 ? 11.792 -3.388 6.345 1.00 71.56 101 PHE A O 1
ATOM 828 N N . GLY A 1 102 ? 11.740 -2.892 4.176 1.00 75.56 102 GLY A N 1
ATOM 829 C CA . GLY A 1 102 ? 10.720 -3.901 3.901 1.00 75.56 102 GLY A CA 1
ATOM 830 C C . GLY A 1 102 ? 10.027 -3.725 2.562 1.00 75.56 102 GLY A C 1
ATOM 831 O O . GLY A 1 102 ? 10.659 -3.352 1.576 1.00 75.56 102 GLY A O 1
ATOM 832 N N . ILE A 1 103 ? 8.727 -4.009 2.519 1.00 79.69 103 ILE A N 1
ATOM 833 C CA . ILE A 1 103 ? 7.914 -3.933 1.305 1.00 79.69 103 ILE A CA 1
ATOM 834 C C . ILE A 1 103 ? 6.746 -2.974 1.537 1.00 79.69 103 ILE A C 1
ATOM 836 O O . ILE A 1 103 ? 5.911 -3.200 2.410 1.00 79.69 103 ILE A O 1
ATOM 840 N N . ALA A 1 104 ? 6.641 -1.933 0.716 1.00 78.94 104 ALA A N 1
ATOM 841 C CA . ALA A 1 104 ? 5.435 -1.122 0.606 1.00 78.94 104 ALA A CA 1
ATOM 842 C C . ALA A 1 104 ? 4.773 -1.349 -0.748 1.00 78.94 104 ALA A C 1
ATOM 844 O O . ALA A 1 104 ? 5.385 -1.153 -1.795 1.00 78.94 104 ALA A O 1
ATOM 845 N N . VAL A 1 105 ? 3.491 -1.693 -0.727 1.00 84.06 105 VAL A N 1
ATOM 846 C CA . VAL A 1 105 ? 2.650 -1.760 -1.917 1.00 84.06 105 VAL A CA 1
ATOM 847 C C . VAL A 1 105 ? 1.512 -0.767 -1.765 1.00 84.06 105 VAL A C 1
ATOM 849 O O . VAL A 1 105 ? 0.725 -0.831 -0.819 1.00 84.06 105 VAL A O 1
ATOM 852 N N . THR A 1 106 ? 1.398 0.150 -2.718 1.00 86.56 106 THR A N 1
ATOM 853 C CA . THR A 1 106 ? 0.268 1.069 -2.817 1.00 86.56 106 THR A CA 1
ATOM 854 C C . THR A 1 106 ? -0.455 0.853 -4.139 1.00 86.56 106 THR A C 1
ATOM 856 O O . THR A 1 106 ? 0.143 0.788 -5.216 1.00 86.56 106 THR A O 1
ATOM 859 N N . SER A 1 107 ? -1.770 0.688 -4.060 1.00 91.44 107 SER A N 1
ATOM 860 C CA . SER A 1 107 ? -2.631 0.510 -5.226 1.00 91.44 107 SER A CA 1
ATOM 861 C C . SER A 1 107 ? -3.776 1.508 -5.183 1.00 91.44 107 SER A C 1
ATOM 863 O O . SER A 1 107 ? -4.537 1.581 -4.216 1.00 91.44 107 SER A O 1
ATOM 865 N N . ILE A 1 108 ? -3.886 2.312 -6.235 1.00 93.75 108 ILE A N 1
ATOM 866 C CA . ILE A 1 108 ? -4.874 3.379 -6.352 1.00 93.75 108 ILE A CA 1
ATOM 867 C C . ILE A 1 108 ? -5.604 3.198 -7.674 1.00 93.75 108 ILE A C 1
ATOM 869 O O . ILE A 1 108 ? -5.039 3.360 -8.757 1.00 93.75 108 ILE A O 1
ATOM 873 N N . ARG A 1 109 ? -6.893 2.869 -7.610 1.00 95.25 109 ARG A N 1
ATOM 874 C CA . ARG A 1 109 ? -7.681 2.658 -8.828 1.00 95.25 109 ARG A CA 1
ATOM 875 C C . ARG A 1 109 ? -8.111 3.986 -9.448 1.00 95.25 109 ARG A C 1
ATOM 877 O O . ARG A 1 109 ? -7.937 4.180 -10.646 1.00 95.25 109 ARG A O 1
ATOM 884 N N . HIS A 1 110 ? -8.653 4.903 -8.655 1.00 93.19 110 HIS A N 1
ATOM 885 C CA . HIS A 1 110 ? -9.052 6.222 -9.134 1.00 93.19 110 HIS A CA 1
ATOM 886 C C . HIS A 1 110 ? -8.684 7.307 -8.126 1.00 93.19 110 HIS A C 1
ATOM 888 O O . HIS A 1 110 ? -9.143 7.276 -6.981 1.00 93.19 110 HIS A O 1
ATOM 894 N N . CYS A 1 111 ? -7.924 8.304 -8.577 1.00 92.75 111 CYS A N 1
ATOM 895 C CA . CYS A 1 111 ? -7.697 9.531 -7.826 1.00 92.75 111 CYS A CA 1
ATOM 896 C C . CYS A 1 111 ? -7.904 10.784 -8.689 1.00 92.75 111 CYS A C 1
ATOM 898 O O . CYS A 1 111 ? -7.506 10.830 -9.852 1.00 92.75 111 CYS A O 1
ATOM 900 N N . CYS A 1 112 ? -8.531 11.830 -8.146 1.00 92.44 112 CYS A N 1
ATOM 901 C CA . CYS A 1 112 ? -8.589 13.110 -8.864 1.00 92.44 112 CYS A CA 1
ATOM 902 C C . CYS A 1 112 ? -7.301 13.915 -8.661 1.00 92.44 112 CYS A C 1
ATOM 904 O O . CYS A 1 112 ? -6.727 14.379 -9.640 1.00 92.44 112 CYS A O 1
ATOM 906 N N . TYR A 1 113 ? -6.850 14.055 -7.416 1.00 92.38 113 TYR A N 1
ATOM 907 C CA . TYR A 1 113 ? -5.652 14.810 -7.063 1.00 92.38 113 TYR A CA 1
ATOM 908 C C . TYR A 1 113 ? -4.800 13.990 -6.110 1.00 92.38 113 TYR A C 1
ATOM 910 O O . TYR A 1 113 ? -5.219 13.718 -4.983 1.00 92.38 113 TYR A O 1
ATOM 918 N N . LEU A 1 114 ? -3.621 13.603 -6.576 1.00 90.19 114 LEU A N 1
ATOM 919 C CA . LEU A 1 114 ? -2.638 12.858 -5.812 1.00 90.19 114 LEU A CA 1
ATOM 920 C C . LEU A 1 114 ? -1.402 13.732 -5.634 1.00 90.19 114 LEU A C 1
ATOM 922 O O . LEU A 1 114 ? -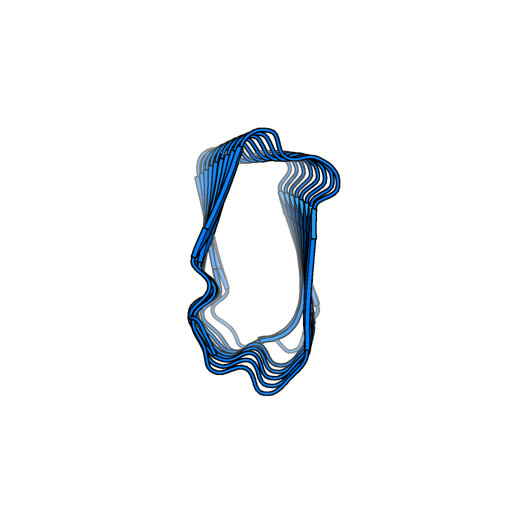0.781 14.134 -6.616 1.00 90.19 114 LEU A O 1
ATOM 926 N N . TYR A 1 115 ? -1.064 14.010 -4.381 1.00 88.81 115 TYR A N 1
ATOM 927 C CA . TYR A 1 115 ? 0.180 14.659 -3.998 1.00 88.81 115 TYR A CA 1
ATOM 928 C C . TYR A 1 115 ? 0.964 13.706 -3.097 1.00 88.81 115 TYR A C 1
ATOM 930 O O . TYR A 1 115 ? 0.544 13.413 -1.974 1.00 88.81 115 TYR A O 1
ATOM 938 N N . SER A 1 116 ? 2.076 13.193 -3.613 1.00 82.06 116 SER A N 1
ATOM 939 C CA . SER A 1 116 ? 2.897 12.189 -2.939 1.00 82.06 116 SER A CA 1
ATOM 940 C C . SER A 1 116 ? 4.366 12.611 -2.895 1.00 82.06 116 SER A C 1
ATOM 942 O O . SER A 1 116 ? 5.152 12.214 -3.762 1.00 82.06 116 SER A O 1
ATOM 944 N N . PRO A 1 117 ? 4.757 13.433 -1.912 1.00 73.62 117 PRO A N 1
ATOM 945 C CA . PRO A 1 117 ? 6.150 13.628 -1.570 1.00 73.62 117 PRO A CA 1
ATOM 946 C C . PRO A 1 117 ? 6.633 12.368 -0.844 1.00 73.62 117 PRO A C 1
ATOM 948 O O . PRO A 1 117 ? 6.139 12.019 0.231 1.00 73.62 117 PRO A O 1
ATOM 951 N N . LEU A 1 118 ? 7.608 11.691 -1.435 1.00 64.69 118 LEU A N 1
ATOM 952 C CA . LEU A 1 118 ? 8.353 10.595 -0.822 1.00 64.69 118 LEU A CA 1
ATOM 953 C C . LEU A 1 118 ? 9.785 11.070 -0.550 1.00 64.69 118 LEU A C 1
ATOM 955 O O . LEU A 1 118 ? 10.704 10.663 -1.262 1.00 64.69 118 LEU A O 1
ATOM 959 N N . PRO A 1 119 ? 9.997 11.983 0.413 1.00 52.03 119 PRO A N 1
ATOM 960 C CA . PRO A 1 119 ? 11.345 12.254 0.875 1.00 52.03 119 PRO A CA 1
ATOM 961 C C . PRO A 1 119 ? 11.857 11.007 1.595 1.00 52.03 119 PRO A C 1
ATOM 963 O O . PRO A 1 119 ? 11.071 10.435 2.340 1.00 52.03 119 PRO A O 1
ATOM 966 N N . LEU A 1 120 ? 13.139 10.651 1.447 1.00 58.31 120 LEU A N 1
ATOM 967 C CA . LEU A 1 120 ? 13.923 9.764 2.339 1.00 58.31 120 LEU A CA 1
ATOM 968 C C . LEU A 1 120 ? 14.264 8.353 1.808 1.00 58.31 120 LEU A C 1
ATOM 970 O O . LEU A 1 120 ? 13.569 7.813 0.944 1.00 58.31 120 LEU A O 1
ATOM 974 N N . PRO A 1 121 ? 15.359 7.744 2.332 1.00 59.50 121 PRO A N 1
ATOM 975 C CA . PRO A 1 121 ? 15.938 6.543 1.751 1.00 59.50 121 PRO A CA 1
ATOM 976 C C . PRO A 1 121 ? 15.054 5.306 1.822 1.00 59.50 121 PRO A C 1
ATOM 978 O O . PRO A 1 121 ? 14.532 4.949 2.875 1.00 59.50 121 PRO A O 1
ATOM 981 N N . LEU A 1 122 ? 14.967 4.591 0.706 1.00 63.19 122 LEU A N 1
ATOM 982 C CA . LEU A 1 122 ? 14.308 3.293 0.622 1.00 63.19 122 LEU A CA 1
ATOM 983 C C . LEU A 1 122 ? 15.346 2.177 0.750 1.00 63.19 122 LEU A C 1
ATOM 985 O O . LEU A 1 122 ? 16.192 2.059 -0.126 1.00 63.19 122 LEU A O 1
ATOM 989 N N . PHE A 1 123 ? 15.235 1.333 1.775 1.00 71.94 123 PHE A N 1
ATOM 990 C CA . PHE A 1 123 ? 16.027 0.113 1.963 1.00 71.94 123 PHE A CA 1
ATOM 991 C C . PHE A 1 123 ? 15.132 -1.126 1.810 1.00 71.94 123 PHE A C 1
ATOM 993 O O . PHE A 1 123 ? 14.856 -1.852 2.763 1.00 71.94 123 PHE A O 1
ATOM 1000 N N . GLY A 1 124 ? 14.595 -1.349 0.610 1.00 75.62 124 GLY A N 1
ATOM 1001 C CA . GLY A 1 124 ? 13.603 -2.403 0.400 1.00 75.62 124 GLY A CA 1
ATOM 1002 C C . GLY A 1 124 ? 12.921 -2.333 -0.956 1.00 75.62 124 GLY A C 1
ATOM 1003 O O . GLY A 1 124 ? 13.558 -2.014 -1.956 1.00 75.62 124 GLY A O 1
ATOM 1004 N N . ILE A 1 125 ? 11.627 -2.642 -1.000 1.00 79.62 125 ILE A N 1
ATOM 1005 C CA . ILE A 1 125 ? 10.820 -2.611 -2.222 1.00 79.62 125 ILE A CA 1
ATOM 1006 C C . ILE A 1 125 ? 9.629 -1.676 -2.015 1.00 79.62 125 ILE A C 1
ATOM 1008 O O . ILE A 1 125 ? 8.815 -1.888 -1.120 1.00 79.62 125 ILE A O 1
ATOM 1012 N N . ALA A 1 126 ? 9.482 -0.670 -2.872 1.00 79.06 126 ALA A N 1
ATOM 1013 C CA . ALA A 1 126 ? 8.254 0.105 -2.991 1.00 79.06 126 ALA A CA 1
ATOM 1014 C C . ALA A 1 126 ? 7.622 -0.137 -4.356 1.00 79.06 126 ALA A C 1
ATOM 1016 O O . ALA A 1 126 ? 8.244 0.093 -5.390 1.00 79.06 126 ALA A O 1
ATOM 1017 N N . VAL A 1 127 ? 6.362 -0.551 -4.363 1.00 83.88 127 VAL A N 1
ATOM 1018 C CA . VAL A 1 127 ? 5.555 -0.665 -5.574 1.00 83.88 127 VAL A CA 1
ATOM 1019 C C . VAL A 1 127 ? 4.370 0.273 -5.452 1.00 83.88 127 VAL A C 1
ATOM 1021 O O . VAL A 1 127 ? 3.559 0.145 -4.536 1.00 83.88 127 VAL A O 1
ATOM 1024 N N . THR A 1 128 ? 4.241 1.200 -6.392 1.00 86.19 128 THR A N 1
ATOM 1025 C CA . THR A 1 128 ? 3.062 2.049 -6.525 1.00 86.19 128 THR A CA 1
ATOM 1026 C C . THR A 1 128 ? 2.382 1.764 -7.858 1.00 86.19 128 THR A C 1
ATOM 1028 O O . THR A 1 128 ? 3.006 1.711 -8.920 1.00 86.19 128 THR A O 1
ATOM 1031 N N . SER A 1 129 ? 1.078 1.518 -7.804 1.00 90.69 129 SER A N 1
ATOM 1032 C CA . SER A 1 129 ? 0.257 1.251 -8.981 1.00 90.69 129 SER A CA 1
ATOM 1033 C C . SER A 1 129 ? -0.948 2.172 -8.994 1.00 90.69 129 SER A C 1
ATOM 1035 O O . SER A 1 129 ? -1.713 2.261 -8.032 1.00 90.69 129 SER A O 1
ATOM 1037 N N . ILE A 1 130 ? -1.101 2.896 -10.093 1.00 93.31 130 ILE A N 1
ATOM 1038 C CA . ILE A 1 130 ? -2.122 3.917 -10.265 1.00 93.31 130 ILE A CA 1
ATOM 1039 C C . ILE A 1 130 ? -2.829 3.650 -11.582 1.00 93.31 130 ILE A C 1
ATOM 1041 O O . ILE A 1 130 ? -2.246 3.757 -12.659 1.00 93.31 130 ILE A O 1
ATOM 1045 N N . ARG A 1 131 ? -4.118 3.320 -11.515 1.00 94.31 131 ARG A N 1
ATOM 1046 C CA . ARG A 1 131 ? -4.883 3.036 -12.731 1.00 94.31 131 ARG A CA 1
ATOM 1047 C C . ARG A 1 131 ? -5.350 4.320 -13.413 1.00 94.31 131 ARG A C 1
ATOM 1049 O O . ARG A 1 131 ? -5.117 4.503 -14.601 1.00 94.31 131 ARG A O 1
ATOM 1056 N N . TYR A 1 132 ? -5.977 5.221 -12.664 1.00 92.94 132 TYR A N 1
ATOM 1057 C CA . TYR A 1 132 ? -6.447 6.502 -13.183 1.00 92.94 132 TYR A CA 1
ATOM 1058 C C . TYR A 1 132 ? -6.160 7.632 -12.200 1.00 92.94 132 TYR A C 1
ATOM 1060 O O . TYR A 1 132 ? -6.681 7.632 -11.083 1.00 92.94 132 TYR A O 1
ATOM 1068 N N . CYS A 1 133 ? -5.419 8.638 -12.655 1.00 92.06 133 CYS A N 1
ATOM 1069 C CA . CYS A 1 133 ? -5.194 9.887 -11.939 1.00 92.06 133 CYS A CA 1
ATOM 1070 C C . CYS A 1 133 ? -5.483 11.093 -12.840 1.00 92.06 133 CYS A C 1
ATOM 1072 O O . CYS A 1 133 ? -5.066 11.132 -13.993 1.00 92.06 133 CYS A O 1
ATOM 1074 N N . ARG A 1 134 ? -6.199 12.113 -12.349 1.00 92.19 134 ARG A N 1
ATOM 1075 C CA . ARG A 1 134 ? -6.355 13.357 -13.138 1.00 92.19 134 ARG A CA 1
ATOM 1076 C C . ARG A 1 134 ? -5.141 14.263 -12.971 1.00 92.19 134 ARG A C 1
ATOM 1078 O O . ARG A 1 134 ? -4.583 14.699 -13.968 1.00 92.19 134 ARG A O 1
ATOM 1085 N N . TYR A 1 135 ? -4.726 14.496 -11.733 1.00 91.50 135 TYR A N 1
ATOM 1086 C CA . TYR A 1 135 ? -3.554 15.291 -11.396 1.00 91.50 135 TYR A CA 1
ATOM 1087 C C . TYR A 1 135 ? -2.682 14.499 -10.435 1.00 91.50 135 TYR A C 1
ATOM 1089 O O . TYR A 1 135 ? -3.138 14.123 -9.353 1.00 91.50 135 TYR A O 1
ATOM 1097 N N . LEU A 1 136 ? -1.447 14.247 -10.845 1.00 88.94 136 LEU A N 1
ATOM 1098 C CA . LEU A 1 136 ? -0.442 13.575 -10.047 1.00 88.94 136 LEU A CA 1
ATOM 1099 C C . LEU A 1 136 ? 0.755 14.499 -9.887 1.00 88.94 136 LEU A C 1
ATOM 1101 O O . LEU A 1 136 ? 1.349 14.926 -10.873 1.00 88.94 136 LEU A O 1
ATOM 1105 N N . TYR A 1 137 ? 1.104 14.771 -8.639 1.00 88.06 137 TYR A N 1
ATOM 1106 C CA . TYR A 1 137 ? 2.347 15.415 -8.267 1.00 88.06 137 TYR A CA 1
ATOM 1107 C C . TYR A 1 137 ? 3.124 14.461 -7.369 1.00 88.06 137 TYR A C 1
ATOM 1109 O O . TYR A 1 137 ? 2.697 14.158 -6.251 1.00 88.06 137 TYR A O 1
ATOM 1117 N N . SER A 1 138 ? 4.256 13.979 -7.862 1.00 81.50 138 SER A N 1
ATOM 1118 C CA . SER A 1 138 ? 5.149 13.100 -7.117 1.00 81.50 138 SER A CA 1
ATOM 1119 C C . SER A 1 138 ? 6.536 13.710 -7.040 1.00 81.50 138 SER A C 1
ATOM 1121 O O . SER A 1 138 ? 7.128 14.048 -8.062 1.00 81.50 138 SER A O 1
ATOM 1123 N N . VAL A 1 139 ? 7.083 13.792 -5.836 1.00 75.19 139 VAL A N 1
ATOM 1124 C CA . VAL A 1 139 ? 8.487 14.160 -5.625 1.00 75.19 139 VAL A CA 1
ATOM 1125 C C . VAL A 1 139 ? 9.125 12.971 -4.950 1.00 75.19 139 VAL A C 1
ATOM 1127 O O . VAL A 1 139 ? 8.624 12.533 -3.917 1.00 75.19 139 VAL A O 1
ATOM 1130 N N . LEU A 1 140 ? 10.207 12.456 -5.517 1.00 64.88 140 LEU A N 1
ATOM 1131 C CA . LEU A 1 140 ? 10.910 11.296 -4.984 1.00 64.88 140 LEU A CA 1
ATOM 1132 C C . LEU A 1 140 ? 12.362 11.655 -4.620 1.00 64.88 140 LEU A C 1
ATOM 1134 O O . LEU A 1 140 ? 13.266 11.203 -5.319 1.00 64.88 140 LEU A O 1
ATOM 1138 N N . PRO A 1 141 ? 12.628 12.504 -3.602 1.00 54.97 141 PRO A N 1
ATOM 1139 C CA . PRO A 1 141 ? 13.995 12.868 -3.262 1.00 54.97 141 PRO A CA 1
ATOM 1140 C C . PRO A 1 141 ? 14.687 11.850 -2.340 1.00 54.97 141 PRO A C 1
ATOM 1142 O O . PRO A 1 141 ? 14.324 11.762 -1.171 1.00 54.97 141 PRO A O 1
ATOM 1145 N N . LEU A 1 142 ? 15.735 11.201 -2.886 1.00 58.72 142 LEU A N 1
ATOM 1146 C CA . LEU A 1 142 ? 16.986 10.713 -2.254 1.00 58.72 142 LEU A CA 1
ATOM 1147 C C . LEU A 1 142 ? 16.933 9.754 -1.031 1.00 58.72 142 LEU A C 1
ATOM 1149 O O . LEU A 1 142 ? 16.145 9.956 -0.112 1.00 58.72 142 LEU A O 1
ATOM 1153 N N . PRO A 1 143 ? 17.974 8.914 -0.820 1.00 60.59 143 PRO A N 1
ATOM 1154 C CA . PRO A 1 143 ? 18.658 8.009 -1.746 1.00 60.59 143 PRO A CA 1
ATOM 1155 C C . PRO A 1 143 ? 18.019 6.608 -1.764 1.00 60.59 143 PRO A C 1
ATOM 1157 O O . PRO A 1 143 ? 17.671 6.047 -0.730 1.00 60.59 143 PRO A O 1
ATOM 1160 N N . LEU A 1 144 ? 17.878 6.002 -2.941 1.00 63.66 144 LEU A N 1
ATOM 1161 C CA . LEU A 1 144 ? 17.268 4.675 -3.079 1.00 63.66 144 LEU A CA 1
ATOM 1162 C C . LEU A 1 144 ? 18.320 3.565 -2.927 1.00 63.66 144 LEU A C 1
ATOM 1164 O O . LEU A 1 144 ? 19.218 3.490 -3.752 1.00 63.66 144 LEU A O 1
ATOM 1168 N N . PHE A 1 145 ? 18.168 2.696 -1.930 1.00 70.50 145 PHE A N 1
ATOM 1169 C CA . PHE A 1 145 ? 18.947 1.475 -1.681 1.00 70.50 145 PHE A CA 1
ATOM 1170 C C . PHE A 1 145 ? 18.040 0.235 -1.789 1.00 70.50 145 PHE A C 1
ATOM 1172 O O . PHE A 1 145 ? 17.813 -0.497 -0.825 1.00 70.50 145 PHE A O 1
ATOM 1179 N N . GLY A 1 146 ? 17.436 0.022 -2.958 1.00 73.69 146 GLY A N 1
ATOM 1180 C CA . GLY A 1 146 ? 16.452 -1.044 -3.145 1.00 73.69 146 GLY A CA 1
ATOM 1181 C C . GLY A 1 146 ? 15.763 -0.996 -4.502 1.00 73.69 146 GLY A C 1
ATOM 1182 O O . GLY A 1 146 ? 16.396 -0.672 -5.502 1.00 73.69 146 GLY A O 1
ATOM 1183 N N . ILE A 1 147 ? 14.474 -1.328 -4.550 1.00 77.94 147 ILE A N 1
ATOM 1184 C CA . ILE A 1 147 ? 13.668 -1.327 -5.775 1.00 77.94 147 ILE A CA 1
ATOM 1185 C C . ILE A 1 147 ? 12.462 -0.406 -5.586 1.00 77.94 147 ILE A C 1
ATOM 1187 O O . ILE A 1 147 ? 11.636 -0.633 -4.705 1.00 77.94 147 ILE A O 1
ATOM 1191 N N . ALA A 1 148 ? 12.312 0.599 -6.442 1.00 78.00 148 ALA A N 1
ATOM 1192 C CA . ALA A 1 148 ? 11.082 1.370 -6.567 1.00 78.00 148 ALA A CA 1
ATOM 1193 C C . ALA A 1 148 ? 10.459 1.124 -7.940 1.00 78.00 148 ALA A C 1
ATOM 1195 O O . ALA A 1 148 ? 11.065 1.411 -8.969 1.00 78.00 148 ALA A O 1
ATOM 1196 N N . VAL A 1 149 ? 9.230 0.625 -7.962 1.00 81.75 149 VAL A N 1
ATOM 1197 C CA . VAL A 1 149 ? 8.436 0.480 -9.182 1.00 81.75 149 VAL A CA 1
ATOM 1198 C C . VAL A 1 149 ? 7.229 1.387 -9.073 1.00 81.75 149 VAL A C 1
ATOM 1200 O O . VAL A 1 149 ? 6.433 1.269 -8.146 1.00 81.75 149 VAL A O 1
ATOM 1203 N N . THR A 1 150 ? 7.064 2.272 -10.044 1.00 84.38 150 THR A N 1
ATOM 1204 C CA . THR A 1 150 ? 5.854 3.076 -10.196 1.00 84.38 150 THR A CA 1
ATOM 1205 C C . THR A 1 150 ? 5.215 2.755 -11.540 1.00 84.38 150 THR A C 1
ATOM 1207 O O . THR A 1 150 ? 5.871 2.736 -12.584 1.00 84.38 150 THR A O 1
ATOM 1210 N N . SER A 1 151 ? 3.926 2.438 -11.513 1.00 87.25 151 SER A N 1
ATOM 1211 C CA . SER A 1 151 ? 3.146 2.115 -12.705 1.00 87.25 151 SER A CA 1
ATOM 1212 C C . SER A 1 151 ? 1.894 2.969 -12.750 1.00 87.25 151 SER A C 1
ATOM 1214 O O . SER A 1 151 ? 1.128 3.045 -11.788 1.00 87.25 151 SER A O 1
ATOM 1216 N N . ILE A 1 152 ? 1.701 3.649 -13.872 1.00 90.81 152 ILE A N 1
ATOM 1217 C CA . ILE A 1 152 ? 0.612 4.589 -14.087 1.00 90.81 152 ILE A CA 1
ATOM 1218 C C . ILE A 1 152 ? -0.049 4.238 -15.416 1.00 90.81 152 ILE A C 1
ATOM 1220 O O . ILE A 1 152 ? 0.540 4.407 -16.483 1.00 90.81 152 ILE A O 1
ATOM 1224 N N . GLN A 1 153 ? -1.290 3.757 -15.377 1.00 91.38 153 GLN A N 1
ATOM 1225 C CA . GLN A 1 153 ? -1.990 3.401 -16.611 1.00 91.38 153 GLN A CA 1
ATOM 1226 C C . GLN A 1 153 ? -2.504 4.657 -17.328 1.00 91.38 153 GLN A C 1
ATOM 1228 O O . GLN A 1 153 ? -2.210 4.861 -18.502 1.00 91.38 153 GLN A O 1
ATOM 1233 N N . TYR A 1 154 ? -3.221 5.528 -16.617 1.00 90.50 154 TYR A N 1
ATOM 1234 C CA . TYR A 1 154 ? -3.747 6.772 -17.171 1.00 90.50 154 TYR A CA 1
ATOM 1235 C C . TYR A 1 154 ? -3.540 7.941 -16.210 1.00 90.50 154 TYR A C 1
ATOM 1237 O O . TYR A 1 154 ? -4.090 7.958 -15.106 1.00 90.50 154 TYR A O 1
ATOM 1245 N N . CYS A 1 155 ? -2.822 8.959 -16.675 1.00 89.81 155 CYS A N 1
ATOM 1246 C CA . CYS A 1 155 ? -2.720 10.263 -16.033 1.00 89.81 155 CYS A CA 1
ATOM 1247 C C . CYS A 1 155 ? -3.144 11.374 -16.997 1.00 89.81 155 CYS A C 1
ATOM 1249 O O . CYS A 1 155 ? -2.847 11.312 -18.185 1.00 89.81 155 CYS A O 1
ATOM 1251 N N . ARG A 1 156 ? -3.839 12.416 -16.527 1.00 89.81 156 ARG A N 1
ATOM 1252 C CA . ARG A 1 156 ? -4.078 13.600 -17.378 1.00 89.81 156 ARG A CA 1
ATOM 1253 C C . ARG A 1 156 ? -2.945 14.613 -17.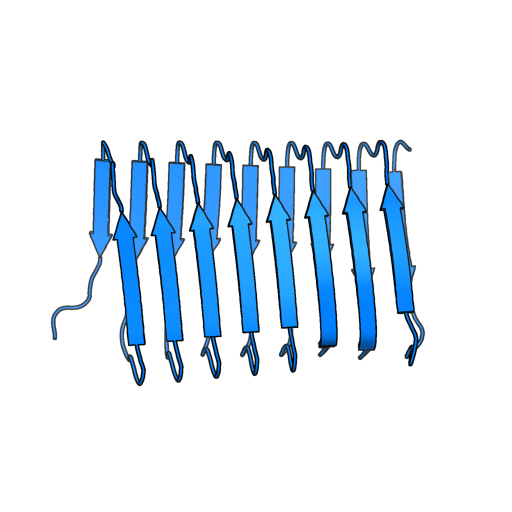239 1.00 89.81 156 ARG A C 1
ATOM 1255 O O . ARG A 1 156 ? -2.412 15.051 -18.249 1.00 89.81 156 ARG A O 1
ATOM 1262 N N . TYR A 1 157 ? -2.570 14.942 -16.009 1.00 89.31 157 TYR A N 1
ATOM 1263 C CA . TYR A 1 157 ? -1.443 15.812 -15.693 1.00 89.31 157 TYR A CA 1
ATOM 1264 C C . TYR A 1 157 ? -0.540 15.111 -14.691 1.00 89.31 157 TYR A C 1
ATOM 1266 O O . TYR A 1 157 ? -0.999 14.719 -13.615 1.00 89.31 157 TYR A O 1
ATOM 1274 N N . LEU A 1 158 ? 0.727 14.962 -15.047 1.00 87.31 158 LEU A N 1
ATOM 1275 C CA . LEU A 1 158 ? 1.740 14.334 -14.221 1.00 87.31 158 LEU A CA 1
ATOM 1276 C C . LEU A 1 158 ? 2.925 15.282 -14.096 1.00 87.31 158 LEU A C 1
ATOM 1278 O O . LEU A 1 158 ? 3.525 15.673 -15.095 1.00 87.31 158 LEU A O 1
ATOM 1282 N N . TYR A 1 159 ? 3.244 15.629 -12.857 1.00 86.88 159 TYR A N 1
ATOM 1283 C CA . TYR A 1 159 ? 4.462 16.321 -12.483 1.00 86.88 159 TYR A CA 1
ATOM 1284 C C . TYR A 1 159 ? 5.297 15.398 -11.597 1.00 86.88 159 TYR A C 1
ATOM 1286 O O . TYR A 1 159 ? 4.840 14.985 -10.527 1.00 86.88 159 TYR A O 1
ATOM 1294 N N . SER A 1 160 ? 6.502 15.060 -12.043 1.00 81.75 160 SER A N 1
ATOM 1295 C CA . SER A 1 160 ? 7.417 14.190 -11.304 1.00 81.75 160 SER A CA 1
ATOM 1296 C C . SER A 1 160 ? 8.791 14.824 -11.132 1.00 81.75 160 SER A C 1
ATOM 1298 O O . SER A 1 160 ? 9.385 15.285 -12.100 1.00 81.75 160 SER A O 1
ATOM 1300 N N . VAL A 1 161 ? 9.339 14.789 -9.923 1.00 77.56 161 VAL A N 1
ATOM 1301 C CA . VAL A 1 161 ? 10.715 15.234 -9.645 1.00 77.56 161 VAL A CA 1
ATOM 1302 C C . VAL A 1 161 ? 11.477 14.065 -9.052 1.00 77.56 161 VAL A C 1
ATOM 1304 O O . VAL A 1 161 ? 11.025 13.497 -8.056 1.00 77.56 161 VAL A O 1
ATOM 1307 N N . LEU A 1 162 ? 12.614 13.711 -9.651 1.00 67.69 162 LEU A N 1
ATOM 1308 C CA . LEU A 1 162 ? 13.427 12.567 -9.234 1.00 67.69 162 LEU A CA 1
ATOM 1309 C C . LEU A 1 162 ? 14.887 12.982 -9.001 1.00 67.69 162 LEU A C 1
ATOM 1311 O O . LEU A 1 162 ? 15.696 12.812 -9.904 1.00 67.69 162 LEU A O 1
ATOM 1315 N N . PRO A 1 163 ? 15.259 13.538 -7.839 1.00 60.22 163 PRO A N 1
ATOM 1316 C CA . PRO A 1 163 ? 16.638 13.926 -7.592 1.00 60.22 163 PRO A CA 1
ATOM 1317 C C . PRO A 1 163 ? 17.529 12.752 -7.118 1.00 60.22 163 PRO A C 1
ATOM 1319 O O . PRO A 1 163 ? 17.079 11.864 -6.395 1.00 60.22 163 PRO A O 1
ATOM 1322 N N . LEU A 1 164 ? 18.793 12.749 -7.568 1.00 57.47 164 LEU A N 1
ATOM 1323 C CA . LEU A 1 164 ? 19.852 11.762 -7.278 1.00 57.47 164 LEU A CA 1
ATOM 1324 C C . LEU A 1 164 ? 20.445 11.961 -5.870 1.00 57.47 164 LEU A C 1
ATOM 1326 O O . LEU A 1 164 ? 20.452 13.103 -5.408 1.00 57.47 164 LEU A O 1
ATOM 1330 N N . PRO A 1 165 ? 20.973 10.906 -5.198 1.00 60.03 165 PRO A N 1
ATOM 1331 C CA . PRO A 1 165 ? 21.557 9.690 -5.790 1.00 60.03 165 PRO A CA 1
ATOM 1332 C C . PRO A 1 165 ? 20.705 8.410 -5.707 1.00 60.03 165 PRO A C 1
ATOM 1334 O O . PRO A 1 165 ? 19.870 8.239 -4.817 1.00 60.03 165 PRO A O 1
ATOM 1337 N N . LEU A 1 166 ? 20.956 7.484 -6.640 1.00 62.38 166 LEU A N 1
ATOM 1338 C CA . LEU A 1 166 ? 20.270 6.196 -6.781 1.00 62.38 166 LEU A CA 1
ATOM 1339 C C . LEU A 1 166 ? 21.274 5.036 -6.667 1.00 62.38 166 LEU A C 1
ATOM 1341 O O . LEU A 1 166 ? 22.136 4.875 -7.524 1.00 62.38 166 LEU A O 1
ATOM 1345 N N . PHE A 1 167 ? 21.137 4.218 -5.624 1.00 68.00 167 PHE A N 1
ATOM 1346 C CA . PHE A 1 167 ? 21.918 3.005 -5.351 1.00 68.00 167 PHE A CA 1
ATOM 1347 C C . PHE A 1 167 ? 21.000 1.766 -5.381 1.00 68.00 167 PHE A C 1
ATOM 1349 O O . PHE A 1 167 ? 20.911 0.996 -4.426 1.00 68.00 167 PHE A O 1
ATOM 1356 N N . GLY A 1 168 ? 20.255 1.594 -6.476 1.00 70.88 168 GLY A N 1
ATOM 1357 C CA . GLY A 1 168 ? 19.314 0.487 -6.665 1.00 70.88 168 GLY A CA 1
ATOM 1358 C C . GLY A 1 168 ? 18.572 0.589 -7.997 1.00 70.88 168 GLY A C 1
ATOM 1359 O O . GLY A 1 168 ? 19.117 1.116 -8.960 1.00 70.88 168 GLY A O 1
ATOM 1360 N N . ILE A 1 169 ? 17.341 0.086 -8.074 1.00 74.31 169 ILE A N 1
ATOM 1361 C CA . ILE A 1 169 ? 16.530 0.080 -9.300 1.00 74.31 169 ILE A CA 1
ATOM 1362 C C . ILE A 1 169 ? 15.316 0.990 -9.107 1.00 74.31 169 ILE A C 1
ATOM 1364 O O . ILE A 1 169 ? 14.503 0.759 -8.215 1.00 74.31 169 ILE A O 1
ATOM 1368 N N . ALA A 1 170 ? 15.150 1.989 -9.974 1.00 75.94 170 ALA A N 1
ATOM 1369 C CA . ALA A 1 170 ? 13.897 2.726 -10.100 1.00 75.94 170 ALA A CA 1
ATOM 1370 C C . ALA A 1 170 ? 13.303 2.509 -11.491 1.00 75.94 170 ALA A C 1
ATOM 1372 O O . ALA A 1 170 ? 13.923 2.839 -12.499 1.00 75.94 170 ALA A O 1
ATOM 1373 N N . VAL A 1 171 ? 12.087 1.972 -11.538 1.00 79.31 171 VAL A N 1
ATOM 1374 C CA . VAL A 1 171 ? 11.311 1.802 -12.766 1.00 79.31 171 VAL A CA 1
ATOM 1375 C C . VAL A 1 171 ? 10.075 2.676 -12.674 1.00 79.31 171 VAL A C 1
ATOM 1377 O O . VAL A 1 171 ? 9.273 2.552 -11.746 1.00 79.31 171 VAL A O 1
ATOM 1380 N N . THR A 1 172 ? 9.891 3.545 -13.659 1.00 81.69 172 THR A N 1
ATOM 1381 C CA . THR A 1 172 ? 8.658 4.307 -13.835 1.00 81.69 172 THR A CA 1
ATOM 1382 C C . THR A 1 172 ? 8.053 3.946 -15.187 1.00 81.69 172 THR A C 1
ATOM 1384 O O . THR A 1 172 ? 8.713 3.991 -16.221 1.00 81.69 172 THR A O 1
ATOM 1387 N N . SER A 1 173 ? 6.796 3.507 -15.180 1.00 84.62 173 SER A N 1
ATOM 1388 C CA . SER A 1 173 ? 6.063 3.134 -16.392 1.00 84.62 173 SER A CA 1
ATOM 1389 C C . SER A 1 173 ? 4.762 3.916 -16.460 1.00 84.62 173 SER A C 1
ATOM 1391 O O . SER A 1 173 ? 3.971 3.924 -15.515 1.00 84.62 173 SER A O 1
ATOM 1393 N N . ILE A 1 174 ? 4.551 4.609 -17.576 1.00 86.81 174 ILE A N 1
ATOM 1394 C CA . ILE A 1 174 ? 3.371 5.439 -17.807 1.00 86.81 174 ILE A CA 1
ATOM 1395 C C . ILE A 1 174 ? 2.807 5.064 -19.175 1.00 86.81 174 ILE A C 1
ATOM 1397 O O . ILE A 1 174 ? 3.467 5.279 -20.185 1.00 86.81 174 ILE A O 1
ATOM 1401 N N . CYS A 1 175 ? 1.604 4.487 -19.217 1.00 88.62 175 CYS A N 1
ATOM 1402 C CA . CYS A 1 175 ? 1.011 4.042 -20.485 1.00 88.62 175 CYS A CA 1
ATOM 1403 C C . CYS A 1 175 ? 0.375 5.202 -21.258 1.00 88.62 175 CYS A C 1
ATOM 1405 O O . CYS A 1 175 ? 0.553 5.315 -22.466 1.00 88.62 175 CYS A O 1
ATOM 1407 N N . HIS A 1 176 ? -0.381 6.065 -20.575 1.00 86.31 176 HIS A N 1
ATOM 1408 C CA . HIS A 1 176 ? -1.039 7.201 -21.208 1.00 86.31 176 HIS A CA 1
ATOM 1409 C C . HIS A 1 176 ? -0.991 8.434 -20.308 1.00 86.31 176 HIS A C 1
ATOM 1411 O O . HIS A 1 176 ? -1.565 8.444 -19.214 1.00 86.31 176 HIS A O 1
ATOM 1417 N N . CYS A 1 177 ? -0.352 9.497 -20.798 1.00 86.25 177 CYS A N 1
ATOM 1418 C CA . CYS A 1 177 ? -0.299 10.789 -20.129 1.00 86.25 177 CYS A CA 1
ATOM 1419 C C . CYS A 1 177 ? -0.561 11.928 -21.113 1.00 86.25 177 CYS A C 1
ATOM 1421 O O . CYS A 1 177 ? 0.119 12.010 -22.127 1.00 86.25 177 CYS A O 1
ATOM 1423 N N . CYS A 1 178 ? -1.528 12.809 -20.826 1.00 87.62 178 CYS A N 1
ATOM 1424 C CA . CYS A 1 178 ? -1.787 13.960 -21.706 1.00 87.62 178 CYS A CA 1
ATOM 1425 C C . CYS A 1 178 ? -0.734 15.061 -21.526 1.00 87.62 178 CYS A C 1
ATOM 1427 O O . CYS A 1 178 ? -0.290 15.653 -22.500 1.00 87.62 178 CYS A O 1
ATOM 1429 N N . TYR A 1 179 ? -0.345 15.332 -20.279 1.00 84.44 179 TYR A N 1
ATOM 1430 C CA . TYR A 1 179 ? 0.662 16.329 -19.935 1.00 84.44 179 TYR A CA 1
ATOM 1431 C C . TYR A 1 179 ? 1.630 15.734 -18.924 1.00 84.44 179 TYR A C 1
ATOM 1433 O O . TYR A 1 179 ? 1.226 15.374 -17.817 1.00 84.44 179 TYR A O 1
ATOM 1441 N N . PHE A 1 180 ? 2.892 15.620 -19.317 1.00 84.81 180 PHE A N 1
ATOM 1442 C CA . PHE A 1 180 ? 3.962 15.067 -18.501 1.00 84.81 180 PHE A CA 1
ATOM 1443 C C . PHE A 1 180 ? 5.066 16.107 -18.347 1.00 84.81 180 PHE A C 1
ATOM 1445 O O . PHE A 1 180 ? 5.597 16.602 -19.339 1.00 84.81 180 PHE A O 1
ATOM 1452 N N . TYR A 1 181 ? 5.393 16.440 -17.104 1.00 84.94 181 TYR A N 1
ATOM 1453 C CA . TYR A 1 181 ? 6.531 17.275 -16.762 1.00 84.94 181 TYR A CA 1
ATOM 1454 C C . TYR A 1 181 ? 7.402 16.521 -15.766 1.00 84.94 181 TYR A C 1
ATOM 1456 O O . TYR A 1 181 ? 6.951 16.182 -14.669 1.00 84.94 181 TYR A O 1
ATOM 1464 N N . SER A 1 182 ? 8.652 16.271 -16.141 1.00 79.00 182 SER A N 1
ATOM 1465 C CA . SER A 1 182 ? 9.619 15.613 -15.274 1.00 79.00 182 SER A CA 1
ATOM 1466 C C . SER A 1 182 ? 10.877 16.440 -15.106 1.00 79.00 182 SER A C 1
ATOM 1468 O O . SER A 1 182 ? 11.466 16.863 -16.098 1.00 79.00 182 SER A O 1
ATOM 1470 N N . VAL A 1 183 ? 11.327 16.592 -13.863 1.00 75.75 183 VAL A N 1
ATOM 1471 C CA . VAL A 1 183 ? 12.667 17.098 -13.556 1.00 75.75 183 VAL A CA 1
ATOM 1472 C C . VAL A 1 183 ? 13.532 15.911 -13.154 1.00 75.75 183 VAL A C 1
ATOM 1474 O O . VAL A 1 183 ? 13.343 15.327 -12.084 1.00 75.75 183 VAL A O 1
ATOM 1477 N N . LEU A 1 184 ? 14.452 15.551 -14.043 1.00 65.56 184 LEU A N 1
ATOM 1478 C CA . LEU A 1 184 ? 15.523 14.587 -13.809 1.00 65.56 184 LEU A CA 1
ATOM 1479 C C . LEU A 1 184 ? 16.828 15.391 -13.702 1.00 65.56 184 LEU A C 1
ATOM 1481 O O . LEU A 1 184 ? 17.089 16.195 -14.599 1.00 65.56 184 LEU A O 1
ATOM 1485 N N . PRO A 1 185 ? 17.641 15.236 -12.643 1.00 54.06 185 PRO A N 1
ATOM 1486 C CA . PRO A 1 185 ? 19.009 15.715 -12.672 1.00 54.06 185 PRO A CA 1
ATOM 1487 C C . PRO A 1 185 ? 19.730 14.990 -13.804 1.00 54.06 185 PRO A C 1
ATOM 1489 O O . PRO A 1 185 ? 19.616 13.771 -13.939 1.00 54.06 185 PRO A O 1
ATOM 1492 N N . LEU A 1 186 ? 20.428 15.765 -14.629 1.00 39.09 186 LEU A N 1
ATOM 1493 C CA . LEU A 1 186 ? 21.375 15.240 -15.604 1.00 39.09 186 LEU A CA 1
ATOM 1494 C C . LEU A 1 186 ? 22.472 14.443 -14.864 1.00 39.09 186 LEU A C 1
ATOM 1496 O O . LEU A 1 186 ? 22.763 14.788 -13.714 1.00 39.09 186 LEU A O 1
ATOM 1500 N N . PRO A 1 187 ? 23.013 13.376 -15.482 1.00 47.81 187 PRO A N 1
ATOM 1501 C CA . PRO A 1 187 ? 24.071 12.554 -14.892 1.00 47.81 187 PRO A CA 1
ATOM 1502 C C . PRO A 1 187 ? 25.322 13.363 -14.537 1.00 47.81 187 PRO A C 1
ATOM 1504 O O . PRO A 1 187 ? 25.618 14.347 -15.256 1.00 47.81 187 PRO A O 1
#

Foldseek 3Di:
DAEAEDEDPDADPEEAEEEAEEYAYYEYEYPDEYCYEYEYYHEDYAYYEYEDAEEYQEEYEYEYEDYAYAAYEYHYEYNEEYEYEYEEYAEHEYEDPDEYNYEYEYEYEDYAYAAYEDDDEYQYEYEYEYEEYAAEEYEHDDEYNYEYEYYYADYAAYEYEYEDDYNYYYHYYYNYYNHYHYHDPDD